Protein AF-A0A9J6E552-F1 (afdb_monomer)

Organism: Rhipicephalus microplus (NCBI:txid6941)

Radius of gyration: 34.08 Å; Cα contacts (8 Å, |Δi|>4): 124; chains: 1; bounding box: 71×92×79 Å

Foldseek 3Di:
DPFAAAQQPPGRDTPPPDPPKDKAQQDPDPVLQVLQCVQSVHRGDNGHIHIPVQWDPVQFDPPDPPDGDGDPNTHGHNPPPVDDPPPPPPDDDDDDDDDDDDDDDDDDDDDDDDDDDDDPPPVVVVVVVVVPPPPDPPPVVVVVVVCVVDPVSVVVVVVVVVVVVVVVVVVVVVVVVVVVVVVVVVVVVVVVVVVCVVDVVVVVVVVVVVVVVVVVVVVVVVVVVVVVVVVCVVCVPVVVVVVVVVVVVCVVPVVVVVVVVVVVVVVVVVVVVVVVVVVVVVVPPPPVDPPPCDPVNVVVVVVVVVVCVVVVHDPPDPVSVVVVVVVVVVPDDPVVVVVVVVVVVVVVVVVPPDD

Solvent-accessible surface area (backbone atoms only — not comparable to full-atom values): 21685 Å² total; per-residue (Å²): 129,78,93,49,47,32,65,49,92,88,47,88,55,42,70,87,78,45,100,85,54,53,73,44,68,47,57,86,53,65,71,62,32,48,51,37,21,60,47,64,72,48,87,71,59,81,87,35,28,40,46,48,87,35,41,58,81,83,33,41,45,88,87,41,94,90,51,90,41,70,38,97,82,58,56,48,52,64,79,68,61,83,74,66,86,62,72,86,73,73,91,81,79,86,81,90,84,89,85,91,80,90,83,87,89,86,92,83,89,84,84,90,82,91,79,93,83,92,78,77,78,69,66,66,54,58,56,59,59,64,75,63,70,80,81,51,70,68,57,53,49,52,50,49,51,52,50,69,65,37,66,67,52,52,52,53,50,52,52,49,50,54,52,49,55,51,50,52,52,50,51,53,52,49,52,52,52,51,49,52,52,48,51,52,51,51,53,52,51,52,54,47,50,54,52,46,68,78,30,64,65,59,44,50,52,54,49,50,54,49,52,52,50,53,48,53,55,48,50,54,50,48,53,54,51,47,54,51,49,49,52,48,68,79,37,56,64,59,56,51,50,54,50,47,52,54,48,51,55,40,67,80,31,60,64,58,50,55,52,52,52,50,53,51,50,54,50,53,49,53,50,52,50,50,54,49,49,53,56,49,60,74,63,62,65,76,82,84,57,85,81,78,69,48,76,66,53,56,52,51,53,50,51,50,52,53,50,31,64,74,70,71,54,58,101,78,47,66,66,55,60,49,50,61,48,50,53,61,63,71,75,49,62,72,75,58,59,58,54,53,55,52,54,53,53,52,59,62,60,69,68,75,78,80,129

Sequence (355 aa):
MPNCFCAIKSCRRRAWSDDCVSFHKVPVNFSRKRQWDSAVGFRLPKKSYVCSKHFLQSDYSKKTRLRHRLNTGAVPSVSLDKSDDTPKEDYGGAQEIAKERIYDNTQQSAVLAEGTWPHCKVLLIEECLRDGAFMSSSVHQKKRQRRNADPEFRAREAMWRKRKEHAERNVKKVEVNCHEGALLRVRKAVMKHRRCDMDPQLRAREADHKRQRQQNDAELRALGAEAQRRHRQDNPHTAARKAEERRQQRQENPDLRSREAEARRLWRRAEAEQTAWERLGQHVVPLSQPNTVWPEQQVCIRKNRALMNHEGLDETSTDVWCKTNIQKYEDRPDEQVALMYAEHLTSFNNGRGRA

Structure (mmCIF, N/CA/C/O backbone):
data_AF-A0A9J6E552-F1
#
_entry.id   AF-A0A9J6E552-F1
#
loop_
_atom_site.group_PDB
_atom_site.id
_atom_site.type_symbol
_atom_site.label_atom_id
_atom_site.label_alt_id
_atom_site.label_comp_id
_atom_site.label_asym_id
_atom_site.label_entity_id
_atom_site.label_seq_id
_atom_site.pdbx_PDB_ins_code
_atom_site.Cartn_x
_atom_site.Cartn_y
_atom_site.Cartn_z
_atom_site.occupancy
_atom_site.B_iso_or_equiv
_atom_site.auth_seq_id
_atom_site.auth_comp_id
_atom_site.auth_asym_id
_atom_site.auth_atom_id
_atom_site.pdbx_PDB_model_num
ATOM 1 N N . MET A 1 1 ? 10.676 10.336 -7.501 1.00 52.38 1 MET A N 1
ATOM 2 C CA . MET A 1 1 ? 9.377 9.861 -6.974 1.00 52.38 1 MET A CA 1
ATOM 3 C C . MET A 1 1 ? 8.361 9.947 -8.099 1.00 52.38 1 MET A C 1
ATOM 5 O O . MET A 1 1 ? 8.404 10.952 -8.797 1.00 52.38 1 MET A O 1
ATOM 9 N N . PRO A 1 2 ? 7.512 8.928 -8.324 1.00 62.75 2 PRO A N 1
ATOM 10 C CA . PRO A 1 2 ? 6.434 9.025 -9.310 1.00 62.75 2 PRO A CA 1
ATOM 11 C C . PRO A 1 2 ? 5.562 10.255 -9.019 1.00 62.75 2 PRO A C 1
ATOM 13 O O . PRO A 1 2 ? 5.516 10.715 -7.878 1.00 62.75 2 PRO A O 1
ATOM 16 N N . ASN A 1 3 ? 4.911 10.806 -10.044 1.00 73.69 3 ASN A N 1
ATOM 17 C CA . ASN A 1 3 ? 4.009 11.955 -9.936 1.00 73.69 3 ASN A CA 1
ATOM 18 C C . ASN A 1 3 ? 2.868 11.654 -8.948 1.00 73.69 3 ASN A C 1
ATOM 20 O O . ASN A 1 3 ? 1.827 11.122 -9.323 1.00 73.69 3 ASN A O 1
ATOM 24 N N . CYS A 1 4 ? 3.082 11.951 -7.666 1.00 84.19 4 CYS A N 1
ATOM 25 C CA . CYS A 1 4 ? 2.091 11.736 -6.623 1.00 84.19 4 CYS A CA 1
ATOM 26 C C . CYS A 1 4 ? 1.094 12.900 -6.643 1.00 84.19 4 CYS A C 1
ATOM 28 O O . CYS A 1 4 ? 1.435 14.041 -6.319 1.00 84.19 4 CYS A O 1
ATOM 30 N N . PHE A 1 5 ? -0.139 12.594 -7.034 1.00 93.25 5 PHE A N 1
ATOM 31 C CA . PHE A 1 5 ? -1.296 13.470 -6.883 1.00 93.25 5 PHE A CA 1
ATOM 32 C C . PHE A 1 5 ? -1.970 13.194 -5.542 1.00 93.25 5 PHE A C 1
ATOM 34 O O . PHE A 1 5 ? -1.913 12.065 -5.039 1.00 93.25 5 PHE A O 1
ATOM 41 N N . CYS A 1 6 ? -2.616 14.211 -4.967 1.00 95.12 6 CYS A N 1
ATOM 42 C CA . CYS A 1 6 ? -3.510 13.969 -3.843 1.00 95.12 6 CYS A CA 1
ATOM 43 C C . CYS A 1 6 ? -4.652 13.049 -4.299 1.00 95.12 6 CYS A C 1
ATOM 45 O O . CYS A 1 6 ? -5.252 13.257 -5.350 1.00 95.12 6 CYS A O 1
ATOM 47 N N . ALA A 1 7 ? -4.947 12.022 -3.509 1.00 95.62 7 ALA A N 1
ATOM 48 C CA . ALA A 1 7 ? -5.983 11.043 -3.809 1.00 95.62 7 ALA A CA 1
ATOM 49 C C . ALA A 1 7 ? -7.407 11.599 -3.659 1.00 95.62 7 ALA A C 1
ATOM 51 O O . ALA A 1 7 ? -8.358 10.951 -4.089 1.00 95.62 7 ALA A O 1
ATOM 52 N N . ILE A 1 8 ? -7.561 12.764 -3.021 1.00 94.94 8 ILE A N 1
ATOM 53 C CA . ILE A 1 8 ? -8.852 13.407 -2.781 1.00 94.94 8 ILE A CA 1
ATOM 54 C C . ILE A 1 8 ? -9.327 14.084 -4.069 1.00 94.94 8 ILE A C 1
ATOM 56 O O . ILE A 1 8 ? -8.637 14.955 -4.589 1.00 94.94 8 ILE A O 1
ATOM 60 N N . LYS A 1 9 ? -10.507 13.690 -4.578 1.00 90.94 9 LYS A N 1
ATOM 61 C CA . LYS A 1 9 ? -11.030 14.087 -5.904 1.00 90.94 9 LYS A CA 1
ATOM 62 C C . LYS A 1 9 ? -11.081 15.605 -6.129 1.00 90.94 9 LYS A C 1
ATOM 64 O O . LYS A 1 9 ? -10.861 16.060 -7.246 1.00 90.94 9 LYS A O 1
ATOM 69 N N . SER A 1 10 ? -11.349 16.386 -5.083 1.00 90.44 10 SER A N 1
ATOM 70 C CA . SER A 1 10 ? -11.396 17.855 -5.140 1.00 90.44 10 SER A CA 1
ATOM 71 C C . SER A 1 10 ? -10.017 18.523 -5.037 1.00 90.44 10 SER A C 1
ATOM 73 O O . SER A 1 10 ? -9.880 19.710 -5.327 1.00 90.44 10 SER A O 1
ATOM 75 N N . CYS A 1 11 ? -8.969 17.786 -4.663 1.00 92.56 11 CYS A N 1
ATOM 76 C CA . CYS A 1 11 ? -7.646 18.339 -4.413 1.00 92.56 11 CYS A CA 1
ATOM 77 C C . CYS A 1 11 ? -6.742 18.212 -5.643 1.00 92.56 11 CYS A C 1
ATOM 79 O O . CYS A 1 11 ? -6.251 17.138 -5.982 1.00 92.56 11 CYS A O 1
ATOM 81 N N . ARG A 1 12 ? -6.455 19.345 -6.294 1.00 91.25 12 ARG A N 1
ATOM 82 C CA . ARG A 1 12 ? -5.585 19.405 -7.486 1.00 91.25 12 ARG A CA 1
ATOM 83 C C . ARG A 1 12 ? -4.087 19.543 -7.167 1.00 91.25 12 ARG A C 1
ATOM 85 O O . ARG A 1 12 ? -3.292 19.765 -8.081 1.00 91.25 12 ARG A O 1
ATOM 92 N N . ARG A 1 13 ? -3.687 19.430 -5.893 1.00 90.50 13 ARG A N 1
ATOM 93 C CA . ARG A 1 13 ? -2.288 19.609 -5.464 1.00 90.50 13 ARG A CA 1
ATOM 94 C C . ARG A 1 13 ? -1.417 18.433 -5.892 1.00 90.50 13 ARG A C 1
ATOM 96 O O . ARG A 1 13 ? -1.818 17.269 -5.804 1.00 90.50 13 ARG A O 1
ATOM 103 N N . ARG A 1 14 ? -0.200 18.750 -6.331 1.00 90.75 14 ARG A N 1
ATOM 104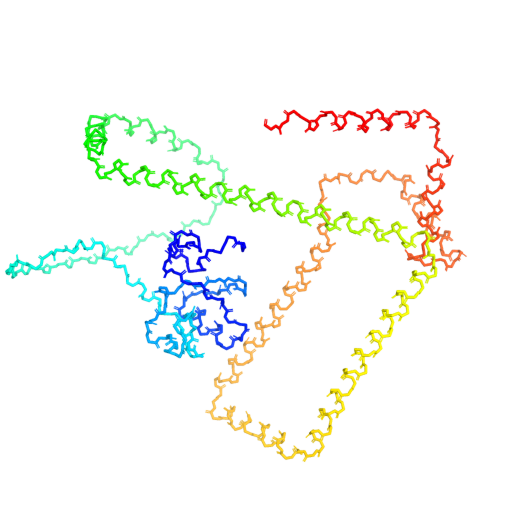 C CA . ARG A 1 14 ? 0.812 17.787 -6.778 1.00 90.75 14 ARG A CA 1
ATOM 105 C C . ARG A 1 14 ? 2.026 17.878 -5.863 1.00 90.75 14 ARG A C 1
ATOM 107 O O . ARG A 1 14 ? 2.357 18.964 -5.399 1.00 90.75 14 ARG A O 1
ATOM 114 N N . ALA A 1 15 ? 2.722 16.761 -5.660 1.00 83.62 15 ALA A N 1
ATOM 115 C CA . ALA A 1 15 ? 3.884 16.691 -4.764 1.00 83.62 15 ALA A CA 1
ATOM 116 C C . ALA A 1 15 ? 5.045 17.641 -5.094 1.00 83.62 15 ALA A C 1
ATOM 118 O O . ALA A 1 15 ? 5.893 17.866 -4.243 1.00 83.62 15 ALA A O 1
ATOM 119 N N . TRP A 1 16 ? 5.078 18.193 -6.305 1.00 77.31 16 TRP A N 1
ATOM 120 C CA . TRP A 1 16 ? 6.178 19.018 -6.805 1.00 77.31 16 TRP A CA 1
ATOM 121 C C . TRP A 1 16 ? 5.805 20.494 -6.997 1.00 77.31 16 TRP A C 1
ATOM 123 O O . TRP A 1 16 ? 6.645 21.259 -7.450 1.00 77.31 16 TRP A O 1
ATOM 133 N N . SER A 1 17 ? 4.548 20.892 -6.757 1.00 73.00 17 SER A N 1
ATOM 134 C CA . SER A 1 17 ? 4.075 22.242 -7.111 1.00 73.00 17 SER A CA 1
ATOM 135 C C . SER A 1 17 ? 3.974 23.217 -5.942 1.00 73.00 17 SER A C 1
ATOM 137 O O . SER A 1 17 ? 3.918 24.417 -6.188 1.00 73.00 17 SER A O 1
ATOM 139 N N . ASP A 1 18 ? 3.901 22.717 -4.706 1.00 72.00 18 ASP A N 1
ATOM 140 C CA . ASP A 1 18 ? 3.686 23.532 -3.511 1.00 72.00 18 ASP A CA 1
ATOM 141 C C . ASP A 1 18 ? 4.770 23.225 -2.468 1.00 72.00 18 ASP A C 1
ATOM 143 O O . ASP A 1 18 ? 4.752 22.154 -1.858 1.00 72.00 18 ASP A O 1
ATOM 147 N N . ASP A 1 19 ? 5.671 24.180 -2.228 1.00 71.81 19 ASP A N 1
ATOM 148 C CA . ASP A 1 19 ? 6.870 24.000 -1.389 1.00 71.81 19 ASP A CA 1
ATOM 149 C C . ASP A 1 19 ? 6.580 23.665 0.090 1.00 71.81 19 ASP A C 1
ATOM 151 O O . ASP A 1 19 ? 7.465 23.215 0.813 1.00 71.81 19 ASP A O 1
ATOM 155 N N . CYS A 1 20 ? 5.332 23.804 0.548 1.00 84.38 20 CYS A N 1
ATOM 156 C CA . CYS A 1 20 ? 4.953 23.607 1.954 1.00 84.38 20 CYS A CA 1
ATOM 157 C C . CYS A 1 20 ? 3.972 22.445 2.182 1.00 84.38 20 CYS A C 1
ATOM 159 O O . CYS A 1 20 ? 3.344 22.361 3.240 1.00 84.38 20 CYS A O 1
ATOM 161 N N . VAL A 1 21 ? 3.773 21.566 1.196 1.00 90.62 21 VAL A N 1
ATOM 162 C CA . VAL A 1 21 ? 2.765 20.502 1.287 1.00 90.62 21 VAL A CA 1
ATOM 163 C C . VAL A 1 21 ? 3.437 19.138 1.365 1.00 90.62 21 VAL A C 1
ATOM 165 O O . VAL A 1 21 ? 4.007 18.642 0.397 1.00 90.62 21 VAL A O 1
ATOM 168 N N . SER A 1 22 ? 3.332 18.494 2.527 1.00 92.31 22 SER A N 1
ATOM 169 C CA . SER A 1 22 ? 3.799 17.117 2.691 1.00 92.31 22 SER A CA 1
ATOM 170 C C . SER A 1 22 ? 2.728 16.124 2.233 1.00 92.31 22 SER A C 1
ATOM 172 O O . SER A 1 22 ? 1.530 16.404 2.266 1.00 92.31 22 SER A O 1
ATOM 174 N N . PHE A 1 23 ? 3.161 14.964 1.739 1.00 94.38 23 PHE A N 1
ATOM 175 C CA . PHE A 1 23 ? 2.275 13.919 1.228 1.00 94.38 23 PHE A CA 1
ATOM 176 C C . PHE A 1 23 ? 2.367 12.685 2.116 1.00 94.38 23 PHE A C 1
ATOM 178 O O . PHE A 1 23 ? 3.440 12.110 2.308 1.00 94.38 23 PHE A O 1
ATOM 185 N N . HIS A 1 24 ? 1.222 12.253 2.631 1.00 95.50 24 HIS A N 1
ATOM 186 C CA . HIS A 1 24 ? 1.107 11.111 3.525 1.00 95.50 24 HIS A CA 1
ATOM 187 C C . HIS A 1 24 ? 0.527 9.925 2.773 1.00 95.50 24 HIS A C 1
ATOM 189 O O . HIS A 1 24 ? -0.509 10.022 2.118 1.00 95.50 24 HIS A O 1
ATOM 195 N N . LYS A 1 25 ? 1.212 8.787 2.851 1.00 96.69 25 LYS A N 1
ATOM 196 C CA . LYS A 1 25 ? 0.750 7.549 2.227 1.00 96.69 25 LYS A CA 1
ATOM 197 C C . LYS A 1 25 ? -0.490 7.033 2.955 1.00 96.69 25 LYS A C 1
ATOM 199 O O . LYS A 1 25 ? -0.520 7.046 4.186 1.00 96.69 25 LYS A O 1
ATOM 204 N N . VAL A 1 26 ? -1.465 6.527 2.201 1.00 97.00 26 VAL A N 1
ATOM 205 C CA . VAL A 1 26 ? -2.638 5.862 2.785 1.00 97.00 26 VAL A CA 1
ATOM 206 C C .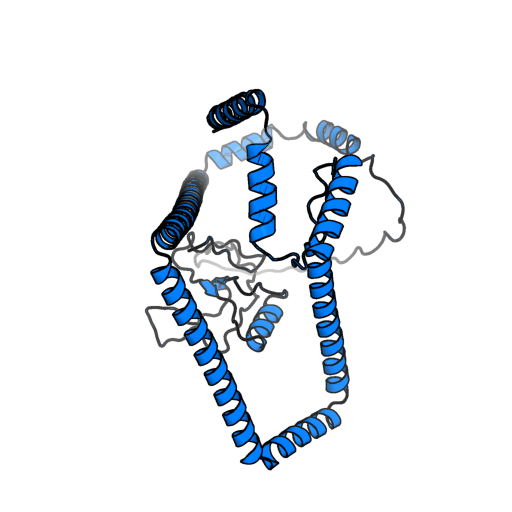 VAL A 1 26 ? -2.187 4.698 3.685 1.00 97.00 26 VAL A C 1
ATOM 208 O O . VAL A 1 26 ? -1.327 3.909 3.270 1.00 97.00 26 VAL A O 1
ATOM 211 N N . PRO A 1 27 ? -2.729 4.573 4.914 1.00 97.19 27 PRO A N 1
ATOM 212 C CA . PRO A 1 27 ? -2.356 3.510 5.837 1.00 97.19 27 PRO A CA 1
ATOM 213 C C . PRO A 1 27 ? -2.522 2.113 5.231 1.00 97.19 27 PRO A C 1
ATOM 215 O O . PRO A 1 27 ? -3.512 1.813 4.564 1.00 97.19 27 PRO A O 1
ATOM 218 N N . VAL A 1 28 ? -1.561 1.229 5.509 1.00 96.25 28 VAL A N 1
ATOM 219 C CA . VAL A 1 28 ? -1.645 -0.193 5.124 1.00 96.25 28 VAL A CA 1
ATOM 220 C C . VAL A 1 28 ? -2.616 -0.948 6.039 1.00 96.25 28 VAL A C 1
ATOM 222 O O . VAL A 1 28 ? -3.274 -1.888 5.599 1.00 96.25 28 VAL A O 1
ATOM 225 N N . ASN A 1 29 ? -2.734 -0.517 7.300 1.00 96.44 29 ASN A N 1
ATOM 226 C CA . ASN A 1 29 ? -3.670 -1.086 8.264 1.00 96.44 29 ASN A CA 1
ATOM 227 C C . ASN A 1 29 ? -5.118 -0.883 7.787 1.00 96.44 29 ASN A C 1
ATOM 229 O O . ASN A 1 29 ? -5.545 0.248 7.554 1.00 96.44 29 ASN A O 1
ATOM 233 N N . PHE A 1 30 ? -5.867 -1.982 7.674 1.00 96.81 30 PHE A N 1
ATOM 234 C CA . PHE A 1 30 ? -7.219 -1.985 7.120 1.00 96.81 30 PHE A CA 1
ATOM 235 C C . PHE A 1 30 ? -8.207 -1.139 7.934 1.00 96.81 30 PHE A C 1
ATOM 237 O O . PHE A 1 30 ? -8.967 -0.375 7.347 1.00 96.81 30 PHE A O 1
ATOM 244 N N . SER A 1 31 ? -8.167 -1.217 9.268 1.00 97.19 31 SER A N 1
ATOM 245 C CA . SER A 1 31 ? -9.068 -0.462 10.147 1.00 97.19 31 SER A CA 1
ATOM 246 C C . SER A 1 31 ? -8.849 1.043 10.011 1.00 97.19 31 SER A C 1
ATOM 248 O O . SER A 1 31 ? -9.801 1.799 9.832 1.00 97.19 31 SER A O 1
ATOM 250 N N . ARG A 1 32 ? -7.584 1.479 10.002 1.00 97.00 32 ARG A N 1
ATOM 251 C CA . ARG A 1 32 ? -7.238 2.897 9.831 1.00 97.00 32 ARG A CA 1
ATOM 252 C C . ARG A 1 32 ? -7.520 3.393 8.415 1.00 97.00 32 ARG A C 1
ATOM 254 O O . ARG A 1 32 ? -8.004 4.504 8.228 1.00 97.00 32 ARG A O 1
ATOM 261 N N . LYS A 1 33 ? -7.262 2.558 7.407 1.00 97.56 33 LYS A N 1
ATOM 262 C CA . LYS A 1 33 ? -7.640 2.860 6.027 1.00 97.56 33 LYS A CA 1
ATOM 263 C C . LYS A 1 33 ? -9.153 3.050 5.903 1.00 97.56 33 LYS A C 1
ATOM 265 O O . LYS A 1 33 ? -9.579 3.993 5.255 1.00 97.56 33 LYS A O 1
ATOM 270 N N . ARG A 1 34 ? -9.958 2.201 6.548 1.00 97.62 34 ARG A N 1
ATOM 271 C CA . ARG A 1 34 ? -11.421 2.326 6.547 1.00 97.62 34 ARG A CA 1
ATOM 272 C C . ARG A 1 34 ? -11.877 3.655 7.150 1.00 97.62 34 ARG A C 1
ATOM 274 O O . ARG A 1 34 ? -12.780 4.263 6.599 1.00 97.62 34 ARG A O 1
ATOM 281 N N . GLN A 1 35 ? -11.226 4.133 8.214 1.00 97.50 35 GLN A N 1
ATOM 282 C CA . GLN A 1 35 ? -11.496 5.468 8.768 1.00 97.50 35 GLN A CA 1
ATOM 283 C C . GLN A 1 35 ? -11.203 6.578 7.750 1.00 97.50 35 GLN A C 1
ATOM 285 O O . GLN A 1 35 ? -12.006 7.492 7.602 1.00 97.50 35 GLN A O 1
ATOM 290 N N . TRP A 1 36 ? -10.091 6.478 7.011 1.00 97.56 36 TRP A N 1
ATOM 291 C CA . TRP A 1 36 ? -9.770 7.428 5.941 1.00 97.56 36 TRP A CA 1
ATOM 292 C C . TRP A 1 36 ? -10.781 7.362 4.790 1.00 97.56 36 TRP A C 1
ATOM 294 O O . TRP A 1 36 ? -11.240 8.404 4.336 1.00 97.56 36 TRP A O 1
ATOM 304 N N . ASP A 1 37 ? -11.151 6.158 4.346 1.00 97.19 37 ASP A N 1
ATOM 305 C CA . ASP A 1 37 ? -12.147 5.949 3.288 1.00 97.19 37 ASP A CA 1
ATOM 306 C C . ASP A 1 37 ? -13.517 6.530 3.698 1.00 97.19 37 ASP A C 1
ATOM 308 O O . ASP A 1 37 ? -14.170 7.195 2.896 1.00 97.19 37 ASP A O 1
ATOM 312 N N . SER A 1 38 ? -13.933 6.323 4.956 1.00 96.50 38 SER A N 1
ATOM 313 C CA . SER A 1 38 ? -15.180 6.866 5.509 1.00 96.50 38 SER A CA 1
ATOM 314 C C . SER A 1 38 ? -15.161 8.386 5.618 1.00 96.50 38 SER A C 1
ATOM 316 O O . SER A 1 38 ? -16.139 9.016 5.235 1.00 96.50 38 SER A O 1
ATOM 318 N N . ALA A 1 39 ? -14.064 8.979 6.093 1.00 95.88 39 ALA A N 1
ATOM 319 C CA . ALA A 1 39 ? -13.969 10.430 6.200 1.00 95.88 39 ALA A CA 1
ATOM 320 C C . ALA A 1 39 ? -13.994 11.097 4.819 1.00 95.88 39 ALA A C 1
ATOM 322 O O . ALA A 1 39 ? -14.666 12.103 4.627 1.00 95.88 39 ALA A O 1
ATOM 323 N N . VAL A 1 40 ? -13.300 10.503 3.843 1.00 95.06 40 VAL A N 1
ATOM 324 C CA . VAL A 1 40 ? -13.207 11.014 2.467 1.00 95.06 40 VAL A CA 1
ATOM 325 C C . VAL A 1 40 ? -14.462 10.741 1.630 1.00 95.06 40 VAL A C 1
ATOM 327 O O . VAL A 1 40 ? -14.666 11.380 0.598 1.00 95.06 40 VAL A O 1
ATOM 330 N N . GLY A 1 41 ? -15.321 9.818 2.065 1.00 95.62 41 GLY A N 1
ATOM 331 C CA . GLY A 1 41 ? -16.550 9.451 1.362 1.00 95.62 41 GLY A CA 1
ATOM 332 C C . GLY A 1 41 ? -16.324 8.561 0.134 1.00 95.62 41 GLY A C 1
ATOM 333 O O . GLY A 1 41 ? -17.241 8.358 -0.658 1.00 95.62 41 GLY A O 1
ATOM 334 N N . PHE A 1 42 ? -15.114 8.023 -0.062 1.00 95.69 42 PHE A N 1
ATOM 335 C CA . PHE A 1 42 ? -14.830 7.033 -1.102 1.00 95.69 42 PHE A CA 1
ATOM 336 C C . PHE A 1 42 ? -13.581 6.202 -0.791 1.00 95.69 42 PHE A C 1
ATOM 338 O O . PHE A 1 42 ? -12.734 6.564 0.021 1.00 95.69 42 PHE A O 1
ATOM 345 N N . ARG A 1 43 ? -13.446 5.066 -1.484 1.00 97.44 43 ARG A N 1
ATOM 346 C CA . ARG A 1 43 ? -12.367 4.099 -1.256 1.00 97.44 43 ARG A CA 1
ATOM 347 C C . ARG A 1 43 ? -11.039 4.568 -1.858 1.00 97.44 43 ARG A C 1
ATOM 349 O O . ARG A 1 43 ? -10.917 4.698 -3.076 1.00 97.44 43 ARG A O 1
ATOM 356 N N . LEU A 1 44 ? -10.015 4.748 -1.028 1.00 96.81 44 LEU A N 1
ATOM 357 C CA . LEU A 1 44 ? -8.688 5.188 -1.456 1.00 96.81 44 LEU A CA 1
ATOM 358 C C . LEU A 1 44 ? -7.825 4.011 -1.966 1.00 96.81 44 LEU A C 1
ATOM 360 O O . LEU A 1 44 ? -7.803 2.928 -1.358 1.00 96.81 44 LEU A O 1
ATOM 364 N N . PRO A 1 45 ? -7.051 4.176 -3.056 1.00 96.31 45 PRO A N 1
ATOM 365 C CA . PRO A 1 45 ? -6.091 3.163 -3.499 1.00 96.31 45 PRO A CA 1
ATOM 366 C C . PRO A 1 45 ? -4.962 2.926 -2.478 1.00 96.31 45 PRO A C 1
ATOM 368 O O . PRO A 1 45 ? -4.476 3.849 -1.838 1.00 96.31 45 PRO A O 1
ATOM 371 N N . LYS A 1 46 ? -4.458 1.687 -2.356 1.00 95.62 46 LYS A N 1
ATOM 372 C CA . LYS A 1 46 ? -3.394 1.340 -1.375 1.00 95.62 46 LYS A CA 1
ATOM 373 C C . LYS A 1 46 ? -2.069 2.095 -1.587 1.00 95.62 46 LYS A C 1
ATOM 375 O O . LYS A 1 46 ? -1.265 2.206 -0.666 1.00 95.62 46 LYS A O 1
ATOM 380 N N . LYS A 1 47 ? -1.803 2.542 -2.816 1.00 94.56 47 LYS A N 1
ATOM 381 C CA . LYS A 1 47 ? -0.565 3.237 -3.207 1.00 94.56 47 LYS A CA 1
ATOM 382 C C . LYS A 1 47 ? -0.767 4.746 -3.392 1.00 94.56 47 LYS A C 1
ATOM 384 O O . LYS A 1 47 ? 0.126 5.397 -3.924 1.00 94.56 47 LYS A O 1
ATOM 389 N N . SER A 1 48 ? -1.920 5.290 -3.001 1.00 95.56 48 SER A N 1
ATOM 390 C CA . SER A 1 48 ? -2.183 6.720 -3.131 1.00 95.56 48 SER A CA 1
ATOM 391 C C . SER A 1 48 ? -1.665 7.511 -1.924 1.00 95.56 48 SER A C 1
ATOM 393 O O . SER A 1 48 ? -1.263 6.949 -0.896 1.00 95.56 48 SER A O 1
ATOM 395 N N . TYR A 1 49 ? -1.635 8.832 -2.084 1.00 96.38 49 TYR A N 1
ATOM 396 C CA . TYR A 1 49 ? -1.136 9.780 -1.095 1.00 96.38 49 TYR A CA 1
ATOM 397 C C . TYR A 1 49 ? -2.173 10.876 -0.862 1.00 96.38 49 TYR A C 1
ATOM 399 O O . TYR A 1 49 ? -2.873 11.274 -1.788 1.00 96.38 49 TYR A O 1
ATOM 407 N N . VAL A 1 50 ? -2.255 11.381 0.363 1.00 96.06 50 VAL A N 1
ATOM 408 C CA . VAL A 1 50 ? -3.115 12.503 0.752 1.00 96.06 50 VAL A CA 1
ATOM 409 C C . VAL A 1 50 ? -2.221 13.644 1.222 1.00 96.06 50 VAL A C 1
ATOM 411 O O . VAL A 1 50 ? -1.272 13.418 1.974 1.00 96.06 50 VAL A O 1
ATOM 414 N N . CYS A 1 51 ? -2.474 14.860 0.745 1.00 95.44 51 CYS A N 1
ATOM 415 C CA . CYS A 1 51 ? -1.656 16.011 1.106 1.00 95.44 51 CYS A CA 1
ATOM 416 C C . CYS A 1 51 ? -1.969 16.535 2.517 1.00 95.44 51 CYS A C 1
ATOM 418 O O . CYS A 1 51 ? -3.089 16.389 3.005 1.00 95.44 51 CYS A O 1
ATOM 420 N N . SER A 1 52 ? -0.999 17.203 3.140 1.00 94.62 52 SER A N 1
ATOM 421 C CA . SER A 1 52 ? -1.054 17.661 4.533 1.00 94.62 52 SER A CA 1
ATOM 422 C C . SER A 1 52 ? -2.222 18.592 4.870 1.00 94.62 52 SER A C 1
ATOM 424 O O . SER A 1 52 ? -2.661 18.622 6.014 1.00 94.62 52 SER A O 1
ATOM 426 N N . LYS A 1 53 ? -2.772 19.305 3.880 1.00 93.38 53 LYS A N 1
ATOM 427 C CA . LYS A 1 53 ? -3.914 20.223 4.052 1.00 93.38 53 LYS A CA 1
ATOM 428 C C . LYS A 1 53 ? -5.230 19.556 4.446 1.00 93.38 53 LYS A C 1
ATOM 430 O O . LYS A 1 53 ? -6.153 20.249 4.843 1.00 93.38 53 LYS A O 1
ATOM 435 N N . HIS A 1 54 ? -5.331 18.241 4.288 1.00 95.88 54 HIS A N 1
ATOM 436 C CA . HIS A 1 54 ? -6.523 17.496 4.684 1.00 95.88 54 HIS A CA 1
ATOM 437 C C . HIS A 1 54 ? -6.478 17.036 6.141 1.00 95.88 54 HIS A C 1
ATOM 439 O O . HIS A 1 54 ? -7.368 16.312 6.562 1.00 95.88 54 HIS A O 1
ATOM 445 N N . PHE A 1 55 ? -5.439 17.402 6.887 1.00 95.62 55 PHE A N 1
ATOM 446 C CA . PHE A 1 55 ? -5.281 17.072 8.297 1.00 95.62 55 PHE A CA 1
ATOM 447 C C . PHE A 1 55 ? -5.194 18.361 9.101 1.00 95.62 55 PHE A C 1
ATOM 449 O O . PHE A 1 55 ? -4.667 19.367 8.615 1.00 95.62 55 PHE A O 1
ATOM 456 N N . LEU A 1 56 ? -5.669 18.319 10.339 1.00 94.56 56 LEU A N 1
ATOM 457 C CA . LEU A 1 56 ? -5.566 19.448 11.250 1.00 94.56 56 LEU A CA 1
ATOM 458 C C . LEU A 1 56 ? -4.121 19.599 11.728 1.00 94.56 56 LEU A C 1
ATOM 460 O O . LEU A 1 56 ? -3.363 18.633 11.807 1.00 94.56 56 LEU A O 1
ATOM 464 N N . GLN A 1 57 ? -3.718 20.807 12.119 1.00 93.19 57 GLN A N 1
ATOM 465 C CA . GLN A 1 57 ? -2.370 21.021 12.657 1.00 93.19 57 GLN A CA 1
ATOM 466 C C . GLN A 1 57 ? -2.123 20.201 13.943 1.00 93.19 57 GLN A C 1
ATOM 468 O O . GLN A 1 57 ? -0.994 19.790 14.217 1.00 93.19 57 GLN A O 1
ATOM 473 N N . SER A 1 58 ? -3.183 19.917 14.705 1.00 95.00 58 SER A N 1
ATOM 474 C CA . SER A 1 58 ? -3.174 19.055 15.894 1.00 95.00 58 SER A CA 1
ATOM 475 C C . SER A 1 58 ? -2.926 17.574 15.584 1.00 95.00 58 SER A C 1
ATOM 477 O O . SER A 1 58 ? -2.459 16.839 16.456 1.00 95.00 58 SER A O 1
ATOM 479 N N . ASP A 1 59 ? -3.167 17.132 14.346 1.00 96.06 59 ASP A N 1
ATOM 480 C CA . ASP A 1 59 ? -2.936 15.750 13.918 1.00 96.06 59 ASP A CA 1
ATOM 481 C C . ASP A 1 59 ? -1.452 15.420 13.743 1.00 96.06 59 ASP A C 1
ATOM 483 O O . ASP A 1 59 ? -1.091 14.252 13.583 1.00 96.06 59 ASP A O 1
ATOM 487 N N . TYR A 1 60 ? -0.574 16.421 13.777 1.00 95.19 60 TYR A N 1
ATOM 488 C CA . TYR A 1 60 ? 0.860 16.235 13.621 1.00 95.19 60 TYR A CA 1
ATOM 489 C C . TYR A 1 60 ? 1.563 16.073 14.967 1.00 95.19 60 TYR A C 1
ATOM 491 O O . TYR A 1 60 ? 1.295 16.772 15.946 1.00 95.19 60 TYR A O 1
ATOM 499 N N . SER A 1 61 ? 2.532 15.161 15.009 1.00 94.69 61 SER A N 1
ATOM 500 C CA . SER A 1 61 ? 3.369 14.976 16.187 1.00 94.69 61 SER A CA 1
ATOM 501 C C . SER A 1 61 ? 4.333 16.152 16.353 1.00 94.69 61 SER A C 1
ATOM 503 O O . SER A 1 61 ? 5.158 16.416 15.478 1.00 94.69 61 SER A O 1
ATOM 505 N N . LYS A 1 62 ? 4.299 16.809 17.519 1.00 90.50 62 LYS A N 1
ATOM 506 C CA . LYS A 1 62 ? 5.221 17.906 17.880 1.00 90.50 62 LYS A CA 1
ATOM 507 C C . LYS A 1 62 ? 6.680 17.450 18.070 1.00 90.50 62 LYS A C 1
ATOM 509 O O . LYS A 1 62 ? 7.566 18.286 18.208 1.00 90.50 62 LYS A O 1
ATOM 514 N N . LYS A 1 63 ? 6.945 16.135 18.086 1.00 85.44 63 LYS A N 1
ATOM 515 C CA . LYS A 1 63 ? 8.248 15.556 18.467 1.00 85.44 63 LYS A CA 1
ATOM 516 C C . LYS A 1 63 ? 9.357 15.748 17.428 1.00 85.44 63 LYS A C 1
ATOM 518 O O . LYS A 1 63 ? 10.525 15.656 17.784 1.00 85.44 63 LYS A O 1
ATOM 523 N N . THR A 1 64 ? 9.035 15.994 16.157 1.00 75.25 64 THR A N 1
ATOM 524 C CA . THR A 1 64 ? 10.047 16.067 15.089 1.00 75.25 64 THR A CA 1
ATOM 525 C C . THR A 1 64 ? 9.860 17.292 14.206 1.00 75.25 64 THR A C 1
ATOM 527 O O . THR A 1 64 ? 8.978 17.304 13.352 1.00 75.25 64 THR A O 1
ATOM 530 N N . ARG A 1 65 ? 10.750 18.288 14.344 1.00 75.62 65 ARG A N 1
ATOM 531 C CA . ARG A 1 65 ? 10.778 19.485 13.479 1.00 75.62 65 ARG A CA 1
ATOM 532 C C . ARG A 1 65 ? 11.113 19.170 12.014 1.00 75.62 65 ARG A C 1
ATOM 534 O O . ARG A 1 65 ? 10.703 19.901 11.128 1.00 75.62 65 ARG A O 1
ATOM 541 N N . LEU A 1 66 ? 11.828 18.071 11.752 1.00 76.12 66 LEU A N 1
ATOM 542 C CA . LEU A 1 66 ? 12.344 17.741 10.414 1.00 76.12 66 LEU A CA 1
ATOM 543 C C . LEU A 1 66 ? 11.346 17.009 9.507 1.00 76.12 66 LEU A C 1
ATOM 545 O O . LEU A 1 66 ? 11.524 16.985 8.292 1.00 76.12 66 LEU A O 1
ATOM 549 N N . ARG A 1 67 ? 10.330 16.345 10.070 1.00 81.75 67 ARG A N 1
ATOM 550 C CA . ARG A 1 67 ? 9.326 15.603 9.294 1.00 81.75 67 ARG A CA 1
ATOM 551 C C . ARG A 1 67 ? 7.981 15.689 9.994 1.00 81.75 67 ARG A C 1
ATOM 553 O O . ARG A 1 67 ? 7.828 15.149 11.089 1.00 81.75 67 ARG A O 1
ATOM 560 N N . HIS A 1 68 ? 7.005 16.296 9.328 1.00 88.31 68 HIS A N 1
ATOM 561 C CA . HIS A 1 68 ? 5.610 16.286 9.757 1.00 88.31 68 HIS A CA 1
ATOM 562 C C . HIS A 1 68 ? 5.086 14.843 9.721 1.00 88.31 68 HIS A C 1
ATOM 564 O O . HIS A 1 68 ? 4.726 14.314 8.670 1.00 88.31 68 HIS A O 1
ATOM 570 N N . ARG A 1 69 ? 5.120 14.155 10.866 1.00 94.44 69 ARG A N 1
ATOM 571 C CA . ARG A 1 69 ? 4.541 12.816 11.025 1.00 94.44 69 ARG A CA 1
ATOM 572 C C . ARG A 1 69 ? 3.137 12.954 11.596 1.00 94.44 69 ARG A C 1
ATOM 574 O O . ARG A 1 69 ? 2.960 13.606 12.620 1.00 94.44 69 ARG A O 1
ATOM 581 N N . LEU A 1 70 ? 2.169 12.315 10.947 1.00 96.00 70 LEU A N 1
ATOM 582 C CA . LEU A 1 70 ? 0.805 12.212 11.458 1.00 96.00 70 LEU A CA 1
ATOM 583 C C . LEU A 1 70 ? 0.766 11.315 12.702 1.00 96.00 70 LEU A C 1
ATOM 585 O O . LEU A 1 70 ? 1.410 10.261 12.737 1.00 96.00 70 LEU A O 1
ATOM 589 N N . ASN A 1 71 ? -0.031 11.706 13.690 1.00 96.19 71 ASN A N 1
ATOM 590 C CA . ASN A 1 71 ? -0.353 10.909 14.867 1.00 96.19 71 ASN A CA 1
ATOM 591 C C . ASN A 1 71 ? -1.063 9.607 14.456 1.00 96.19 71 ASN A C 1
ATOM 593 O O . ASN A 1 71 ? -1.657 9.507 13.379 1.00 96.19 71 ASN A O 1
ATOM 597 N N . THR A 1 72 ? -1.015 8.576 15.303 1.00 95.06 72 THR A N 1
ATOM 598 C CA . THR A 1 72 ? -1.545 7.236 14.977 1.00 95.06 72 THR A CA 1
ATOM 599 C C . THR A 1 72 ? -3.058 7.225 14.723 1.00 95.06 72 THR A C 1
ATOM 601 O O . THR A 1 72 ? -3.531 6.398 13.948 1.00 95.06 72 THR A O 1
ATOM 604 N N . GLY A 1 73 ? -3.796 8.169 15.311 1.00 95.69 73 GLY A N 1
ATOM 605 C CA . GLY A 1 73 ? -5.242 8.334 15.139 1.00 95.69 73 GLY A CA 1
ATOM 606 C C . GLY A 1 73 ? -5.660 9.399 14.126 1.00 95.69 73 GLY A C 1
ATOM 607 O O . GLY A 1 73 ? -6.850 9.610 13.961 1.00 95.69 73 GLY A O 1
ATOM 608 N N . ALA A 1 74 ? -4.720 10.065 13.448 1.00 97.25 74 ALA A N 1
ATOM 609 C CA . ALA A 1 74 ? -5.060 11.125 12.502 1.00 97.25 74 ALA A CA 1
ATOM 610 C C . ALA A 1 74 ? -5.855 10.574 11.307 1.00 97.25 74 ALA A C 1
ATOM 612 O O . ALA A 1 74 ? -5.418 9.610 10.644 1.00 97.25 74 ALA A O 1
ATOM 613 N N . VAL A 1 75 ? -6.987 11.219 11.030 1.00 97.69 75 VAL A N 1
ATOM 614 C CA . VAL A 1 75 ? -7.916 10.938 9.930 1.00 97.69 75 VAL A CA 1
ATOM 615 C C . VAL A 1 75 ? -8.114 12.240 9.152 1.00 97.69 75 VAL A C 1
ATOM 617 O O . VAL A 1 75 ? -8.214 13.289 9.781 1.00 97.69 75 VAL A O 1
ATOM 620 N N . PRO A 1 76 ? -8.136 12.214 7.810 1.00 96.88 76 PRO A N 1
ATOM 621 C CA . PRO A 1 76 ? -8.338 13.431 7.044 1.00 96.88 76 PRO A CA 1
ATOM 622 C C . PRO A 1 76 ? -9.727 14.023 7.312 1.00 96.88 76 PRO A C 1
ATOM 624 O O . PRO A 1 76 ? -10.734 13.343 7.132 1.00 96.88 76 PRO A O 1
ATOM 627 N N . SER A 1 77 ? -9.787 15.288 7.709 1.00 91.69 77 SER A N 1
ATOM 628 C CA . SER A 1 77 ? -11.024 16.053 7.836 1.00 91.69 77 SER A CA 1
ATOM 629 C C . SER A 1 77 ? -11.425 16.564 6.450 1.00 91.69 77 SER A C 1
ATOM 631 O O . SER A 1 77 ? -10.709 17.357 5.838 1.00 91.69 77 SER A O 1
ATOM 633 N N . VAL A 1 78 ? -12.545 16.075 5.916 1.00 70.19 78 VAL A N 1
ATOM 634 C CA . VAL A 1 78 ? -13.000 16.385 4.542 1.00 70.19 78 VAL A CA 1
ATOM 635 C C . VAL A 1 78 ? -13.759 17.695 4.420 1.00 70.19 78 VAL A C 1
ATOM 637 O O . VAL A 1 78 ? -14.049 18.134 3.309 1.00 70.19 78 VAL A O 1
ATOM 640 N N . SER A 1 79 ? -13.888 18.415 5.528 1.00 60.28 79 SER A N 1
ATOM 641 C CA . SER A 1 79 ? -14.146 19.850 5.545 1.00 60.28 79 SER A CA 1
ATOM 642 C C . SER A 1 79 ? -12.911 20.617 5.054 1.00 60.28 79 SER A C 1
ATOM 644 O O . SER A 1 79 ? -12.320 21.423 5.762 1.00 60.28 79 SER A O 1
ATOM 646 N N . LEU A 1 80 ? -12.507 20.389 3.800 1.00 59.00 80 LEU A N 1
ATOM 647 C CA . LEU A 1 80 ? -12.140 21.539 2.994 1.00 59.00 80 LEU A CA 1
ATOM 648 C C . LEU A 1 80 ? -13.464 22.228 2.715 1.00 59.00 80 LEU A C 1
ATOM 650 O O . LEU A 1 80 ? -14.065 22.043 1.652 1.00 59.00 80 LEU A O 1
ATOM 654 N N . ASP A 1 81 ? -13.916 22.995 3.706 1.00 51.03 81 ASP A N 1
ATOM 655 C CA . ASP A 1 81 ? -14.751 24.134 3.410 1.00 51.03 81 ASP A CA 1
ATOM 656 C C . ASP A 1 81 ? -14.116 24.804 2.206 1.00 51.03 81 ASP A C 1
ATOM 658 O O . ASP A 1 81 ? -12.885 24.886 2.074 1.00 51.03 81 ASP A O 1
ATOM 662 N N . LYS A 1 82 ? -14.983 25.138 1.260 1.00 51.16 82 LYS A N 1
ATOM 663 C CA . LYS A 1 82 ? -14.668 26.018 0.156 1.00 51.16 82 LYS A CA 1
ATOM 664 C C . LYS A 1 82 ? -14.106 27.266 0.822 1.00 51.16 82 LYS A C 1
ATOM 666 O O . LYS A 1 82 ? -14.874 28.144 1.174 1.00 51.16 82 LYS A O 1
ATOM 671 N N . SER A 1 83 ? -12.808 27.306 1.095 1.00 48.19 83 SER A N 1
ATOM 672 C CA . SER A 1 83 ? -12.168 28.510 1.566 1.00 48.19 83 SER A CA 1
ATOM 673 C C . SER A 1 83 ? -12.274 29.433 0.370 1.00 48.19 83 SER A C 1
ATOM 675 O O . SER A 1 83 ? -11.516 29.286 -0.591 1.00 48.19 83 SER A O 1
ATOM 677 N N . ASP A 1 84 ? -13.337 30.230 0.358 1.00 49.56 84 ASP A N 1
ATOM 678 C CA . ASP A 1 84 ? -13.150 31.626 0.675 1.00 49.56 84 ASP A CA 1
ATOM 679 C C . ASP A 1 84 ? -11.881 32.138 0.002 1.00 49.56 84 ASP A C 1
ATOM 681 O O . ASP A 1 84 ? -10.858 32.399 0.628 1.00 49.56 84 ASP A O 1
ATOM 685 N N . ASP A 1 85 ? -11.992 32.305 -1.313 1.00 48.38 85 ASP A N 1
ATOM 686 C CA . ASP A 1 85 ? -11.405 33.460 -1.977 1.00 48.38 85 ASP A CA 1
ATOM 687 C C . ASP A 1 85 ? -12.150 34.733 -1.504 1.00 48.38 85 ASP A C 1
ATOM 689 O O . ASP A 1 85 ? -12.512 35.578 -2.320 1.00 48.38 85 ASP A O 1
ATOM 693 N N . THR A 1 86 ? -12.432 34.889 -0.201 1.00 47.81 86 THR A N 1
ATOM 694 C CA . THR A 1 86 ? -12.590 36.228 0.345 1.00 47.81 86 THR A CA 1
ATOM 695 C C . THR A 1 86 ? -11.181 36.805 0.347 1.00 47.81 86 THR A C 1
ATOM 697 O O . THR A 1 86 ? -10.264 36.230 0.951 1.00 47.81 86 THR A O 1
ATOM 700 N N . PRO A 1 87 ? -10.948 37.897 -0.399 1.00 45.06 87 PRO A N 1
ATOM 701 C CA . PRO A 1 87 ? -9.739 38.674 -0.224 1.00 45.06 87 PRO A CA 1
ATOM 702 C C . PRO A 1 87 ? -9.589 38.920 1.272 1.00 45.06 87 PRO A C 1
ATOM 704 O O . PRO A 1 87 ? -10.578 39.158 1.964 1.00 45.06 87 PRO A O 1
ATOM 707 N N . LYS A 1 88 ? -8.362 38.840 1.780 1.00 43.91 88 LYS A N 1
ATOM 708 C CA . LYS A 1 88 ? -8.054 39.461 3.061 1.00 43.91 88 LYS A CA 1
ATOM 709 C C . LYS A 1 88 ? -8.354 40.948 2.891 1.00 43.91 88 LYS A C 1
ATOM 711 O O . LYS A 1 88 ? -7.505 41.682 2.400 1.00 43.91 88 LYS A O 1
ATOM 716 N N . GLU A 1 89 ? -9.585 41.345 3.189 1.00 47.19 89 GLU A N 1
ATOM 717 C CA . GLU A 1 89 ? -9.909 42.723 3.485 1.00 47.19 89 GLU A CA 1
ATOM 718 C C . GLU A 1 89 ? -9.172 43.030 4.775 1.00 47.19 89 GLU A C 1
ATOM 720 O O . GLU A 1 89 ? -9.382 42.409 5.823 1.00 47.19 89 GLU A O 1
ATOM 725 N N . ASP A 1 90 ? -8.206 43.927 4.630 1.00 50.56 90 ASP A N 1
ATOM 726 C CA . ASP A 1 90 ? -7.618 44.627 5.743 1.00 50.56 90 ASP A CA 1
ATOM 727 C C . ASP A 1 90 ? -8.735 45.185 6.626 1.00 50.56 90 ASP A C 1
ATOM 729 O O . ASP A 1 90 ? -9.744 45.719 6.168 1.00 50.56 90 ASP A O 1
ATOM 733 N N . TYR A 1 91 ? -8.521 45.025 7.922 1.00 45.62 91 TYR A N 1
ATOM 734 C CA . TYR A 1 91 ? -9.281 45.640 8.992 1.00 45.62 91 TYR A CA 1
ATOM 735 C C . TYR A 1 91 ? -9.610 47.109 8.669 1.00 45.62 91 TYR A C 1
ATOM 737 O O . TYR A 1 91 ? -8.705 47.940 8.586 1.00 45.62 91 TYR A O 1
ATOM 745 N N . GLY A 1 92 ? -10.899 47.442 8.559 1.00 41.06 92 GLY A N 1
ATOM 746 C CA . GLY A 1 92 ? -11.326 48.836 8.482 1.00 41.06 92 GLY A CA 1
ATOM 747 C C . GLY A 1 92 ? -12.783 49.073 8.093 1.00 41.06 92 GLY A C 1
ATOM 748 O O . GLY A 1 92 ? -13.032 49.583 7.010 1.00 41.06 92 GLY A O 1
ATOM 749 N N . GLY A 1 93 ? -13.726 48.830 9.011 1.00 37.69 93 GLY A N 1
ATOM 750 C CA . GLY A 1 93 ? -14.946 49.650 9.075 1.00 37.69 93 GLY A CA 1
ATOM 751 C C . GLY A 1 93 ? -16.298 48.956 8.870 1.00 37.69 93 GLY A C 1
ATOM 752 O O . GLY A 1 93 ? -16.644 48.556 7.772 1.00 37.69 93 GLY A O 1
ATOM 753 N N . ALA A 1 94 ? -17.066 48.940 9.964 1.00 42.09 94 ALA A N 1
ATOM 754 C CA . ALA A 1 94 ? -18.480 49.320 10.079 1.00 42.09 94 ALA A CA 1
ATOM 755 C C . ALA A 1 94 ? -19.594 48.656 9.223 1.00 42.09 94 ALA A C 1
ATOM 757 O O . ALA A 1 94 ? -19.631 48.742 8.005 1.00 42.09 94 ALA A O 1
ATOM 758 N N . GLN A 1 95 ? -20.614 48.222 9.982 1.00 38.94 95 GLN A N 1
ATOM 759 C CA . GLN A 1 95 ? -22.064 48.274 9.719 1.00 38.94 95 GLN A CA 1
ATOM 760 C C . GLN A 1 95 ? -22.741 47.225 8.810 1.00 38.94 95 GLN A C 1
ATOM 762 O O . GLN A 1 95 ? -22.693 47.268 7.592 1.00 38.94 95 GLN A O 1
ATOM 767 N N . GLU A 1 96 ? -23.435 46.302 9.490 1.00 41.94 96 GLU A N 1
ATOM 768 C CA . GLU A 1 96 ? -24.908 46.234 9.612 1.00 41.94 96 GLU A CA 1
ATOM 769 C C . GLU A 1 96 ? -25.808 46.136 8.349 1.00 41.94 96 GLU A C 1
ATOM 771 O O . GLU A 1 96 ? -25.706 46.903 7.401 1.00 41.94 96 GLU A O 1
ATOM 776 N N . ILE A 1 97 ? -26.835 45.275 8.493 1.00 39.06 97 ILE A N 1
ATOM 777 C CA . ILE A 1 97 ? -28.142 45.204 7.792 1.00 39.06 97 ILE A CA 1
ATOM 778 C C . ILE A 1 97 ? -28.322 44.128 6.686 1.00 39.06 97 ILE A C 1
ATOM 780 O O . ILE A 1 97 ? -28.081 44.335 5.504 1.00 39.06 97 ILE A O 1
ATOM 784 N N . ALA A 1 98 ? -28.877 42.989 7.134 1.00 41.22 98 ALA A N 1
ATOM 785 C CA . ALA A 1 98 ? -30.072 42.262 6.655 1.00 41.22 98 ALA A CA 1
ATOM 786 C C . ALA A 1 98 ? -30.341 42.009 5.146 1.00 41.22 98 ALA A C 1
ATOM 788 O O . ALA A 1 98 ? -30.549 42.943 4.378 1.00 41.22 98 ALA A O 1
ATOM 789 N N . LYS A 1 99 ? -30.628 40.741 4.781 1.00 41.34 99 LYS A N 1
ATOM 790 C CA . LYS A 1 99 ? -32.006 40.218 4.552 1.00 41.34 99 LYS A CA 1
ATOM 791 C C . LYS A 1 99 ? -32.048 38.796 3.962 1.00 41.34 99 LYS A C 1
ATOM 793 O O . LYS A 1 99 ? -31.260 38.422 3.102 1.00 41.34 99 LYS A O 1
ATOM 798 N N . GLU A 1 100 ? -33.051 38.057 4.433 1.00 42.06 100 GLU A N 1
ATOM 799 C CA . GLU A 1 100 ? -33.545 36.745 4.001 1.00 42.06 100 GLU A CA 1
ATOM 800 C C . GLU A 1 100 ? -34.224 36.750 2.613 1.00 42.06 100 GLU A C 1
ATOM 802 O O . GLU A 1 100 ? -34.833 37.749 2.225 1.00 42.06 100 GLU A O 1
ATOM 807 N N . ARG A 1 101 ? -34.203 35.588 1.931 1.00 38.97 101 ARG A N 1
ATOM 808 C CA . ARG A 1 10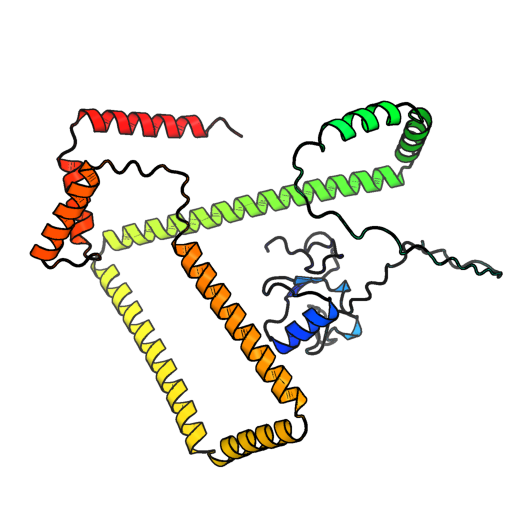1 ? -35.269 34.975 1.083 1.00 38.97 101 ARG A CA 1
ATOM 809 C C . ARG A 1 101 ? -34.701 33.687 0.457 1.00 38.97 101 ARG A C 1
ATOM 811 O O . ARG A 1 101 ? -33.711 33.750 -0.258 1.00 38.97 101 ARG A O 1
ATOM 818 N N . ILE A 1 102 ? -35.113 32.485 0.872 1.00 41.81 102 ILE A N 1
ATOM 819 C CA . ILE A 1 102 ? -36.273 31.702 0.386 1.00 41.81 102 ILE A CA 1
ATOM 820 C C . ILE A 1 102 ? -36.404 31.711 -1.147 1.00 41.81 102 ILE A C 1
ATOM 822 O O . ILE A 1 102 ? -36.810 32.727 -1.703 1.00 41.81 102 ILE A O 1
ATOM 826 N N . TYR A 1 103 ? -36.145 30.564 -1.791 1.00 32.31 103 TYR A N 1
ATOM 827 C CA . TYR A 1 103 ? -37.138 29.879 -2.634 1.00 32.31 103 TYR A CA 1
ATOM 828 C C . TYR A 1 103 ? -36.735 28.419 -2.904 1.00 32.31 103 TYR A C 1
ATOM 830 O O . TYR A 1 103 ? -35.651 28.133 -3.412 1.00 32.31 103 TYR A O 1
ATOM 838 N N . ASP A 1 104 ? -37.645 27.521 -2.533 1.00 35.28 104 ASP A N 1
ATOM 839 C CA . ASP A 1 104 ? -37.706 26.114 -2.914 1.00 35.28 104 ASP A CA 1
ATOM 840 C C . ASP A 1 104 ? -38.172 25.946 -4.369 1.00 35.28 104 ASP A C 1
ATOM 842 O O . ASP A 1 104 ? -38.706 26.870 -4.980 1.00 35.28 104 ASP A O 1
ATOM 846 N N . ASN A 1 105 ? -38.098 24.692 -4.826 1.00 34.47 105 ASN A N 1
ATOM 847 C CA . ASN A 1 105 ? -38.926 24.065 -5.862 1.00 34.47 105 ASN A CA 1
ATOM 848 C C . ASN A 1 105 ? -38.246 23.860 -7.227 1.00 34.47 105 ASN A C 1
ATOM 850 O O . ASN A 1 105 ? -37.980 24.802 -7.968 1.00 34.47 105 ASN A O 1
ATOM 854 N N . THR A 1 106 ? -37.996 22.594 -7.581 1.00 35.34 106 THR A N 1
ATOM 855 C CA . THR A 1 106 ? -38.712 21.886 -8.667 1.00 35.34 106 THR A CA 1
ATOM 856 C C . THR A 1 106 ? -38.179 20.446 -8.751 1.00 35.34 106 THR A C 1
ATOM 858 O O . THR A 1 106 ? -37.193 20.159 -9.428 1.00 35.34 106 THR A O 1
ATOM 861 N N . GLN A 1 107 ? -38.841 19.524 -8.048 1.00 37.00 107 GLN A N 1
ATOM 862 C CA . GLN A 1 107 ? -38.921 18.118 -8.447 1.00 37.00 107 GLN A CA 1
ATOM 863 C C . GLN A 1 107 ? -40.235 17.956 -9.206 1.00 37.00 107 GLN A C 1
ATOM 865 O O . GLN A 1 107 ? -41.283 18.079 -8.586 1.00 37.00 107 GLN A O 1
ATOM 870 N N . GLN A 1 108 ? -40.186 17.674 -10.507 1.00 32.19 108 GLN A N 1
ATOM 871 C CA . GLN A 1 108 ? -41.185 16.876 -11.230 1.00 32.19 108 GLN A CA 1
ATOM 872 C C . GLN A 1 108 ? -40.773 16.748 -12.702 1.00 32.19 108 GLN A C 1
ATOM 874 O O . GLN A 1 108 ? -40.309 17.710 -13.305 1.00 32.19 108 GLN A O 1
ATOM 879 N N . SER A 1 109 ? -41.027 15.564 -13.267 1.00 34.62 109 SER A N 1
ATOM 880 C CA . SER A 1 109 ? -40.882 15.171 -14.683 1.00 34.62 109 SER A CA 1
ATOM 881 C C . SER A 1 109 ? -39.551 14.522 -15.079 1.00 34.62 109 SER A C 1
ATOM 883 O O . SER A 1 109 ? -38.615 15.195 -15.493 1.00 34.62 109 SER A O 1
ATOM 885 N N . ALA A 1 110 ? -39.496 13.187 -14.991 1.00 35.59 110 ALA A N 1
ATOM 886 C CA . ALA A 1 110 ? -39.173 12.306 -16.128 1.00 35.59 110 ALA A CA 1
ATOM 887 C C . ALA A 1 110 ? -39.068 10.844 -15.651 1.00 35.59 110 ALA A C 1
ATOM 889 O O . ALA A 1 110 ? -37.986 10.283 -15.489 1.00 35.59 110 ALA A O 1
ATOM 890 N N . VAL A 1 111 ? -40.228 10.233 -15.411 1.00 38.56 111 VAL A N 1
ATOM 891 C CA . VAL A 1 111 ? -40.417 8.786 -15.565 1.00 38.56 111 VAL A CA 1
ATOM 892 C C . VAL A 1 111 ? -40.857 8.583 -17.019 1.00 38.56 111 VAL A C 1
ATOM 894 O O . VAL A 1 111 ? -41.627 9.399 -17.520 1.00 38.56 111 VAL A O 1
ATOM 897 N N . LEU A 1 112 ? -40.396 7.491 -17.641 1.00 41.31 112 LEU A N 1
ATOM 898 C CA . LEU A 1 112 ? -40.670 7.002 -19.007 1.00 41.31 112 LEU A CA 1
ATOM 899 C C . LEU A 1 112 ? -39.693 7.472 -20.102 1.00 41.31 112 LEU A C 1
ATOM 901 O O . LEU A 1 112 ? -39.872 8.529 -20.694 1.00 41.31 112 LEU A O 1
ATOM 905 N N . ALA A 1 113 ? -38.699 6.626 -20.406 1.00 37.59 113 ALA A N 1
ATOM 906 C CA . ALA A 1 113 ? -38.349 6.211 -21.775 1.00 37.59 113 ALA A CA 1
ATOM 907 C C . ALA A 1 113 ? -37.154 5.236 -21.743 1.00 37.59 113 ALA A C 1
ATOM 909 O O . ALA A 1 113 ? -35.995 5.628 -21.876 1.00 37.59 113 ALA A O 1
ATOM 910 N N . GLU A 1 114 ? -37.443 3.946 -21.570 1.00 43.41 114 GLU A N 1
ATOM 911 C CA . GLU A 1 114 ? -36.570 2.887 -22.079 1.00 43.41 114 GLU A CA 1
ATOM 912 C C . GLU A 1 114 ? -36.824 2.764 -23.589 1.00 43.41 114 GLU A C 1
ATOM 914 O O . GLU A 1 114 ? -37.971 2.615 -24.006 1.00 43.41 114 GLU A O 1
ATOM 919 N N . GLY A 1 115 ? -35.780 2.861 -24.419 1.00 39.97 115 GLY A N 1
ATOM 920 C CA . GLY A 1 115 ? -35.910 2.647 -25.865 1.00 39.97 115 GLY A CA 1
ATOM 921 C C . GLY A 1 115 ? -34.822 3.310 -26.710 1.00 39.97 115 GLY A C 1
ATOM 922 O O . GLY A 1 115 ? -34.927 4.474 -27.070 1.00 39.97 115 GLY A O 1
ATOM 923 N N . THR A 1 116 ? -33.772 2.544 -27.018 1.00 47.88 116 THR A N 1
ATOM 924 C CA . THR A 1 116 ? -33.010 2.534 -28.290 1.00 47.88 116 THR A CA 1
ATOM 925 C C . THR A 1 116 ? -32.932 3.812 -29.144 1.00 47.88 116 THR A C 1
ATOM 927 O O . THR A 1 116 ? -33.773 3.987 -30.014 1.00 47.88 116 THR A O 1
ATOM 930 N N . TRP A 1 117 ? -31.841 4.594 -29.054 1.00 43.19 117 TRP A N 1
ATOM 931 C CA . TRP A 1 117 ? -31.399 5.496 -30.143 1.00 43.19 117 TRP A CA 1
ATOM 932 C C . TRP A 1 117 ? -29.875 5.737 -30.133 1.00 43.19 117 TRP A C 1
ATOM 934 O O . TRP A 1 117 ? -29.371 6.368 -29.201 1.00 43.19 117 TRP A O 1
ATOM 944 N N . PRO A 1 118 ? -29.132 5.358 -31.194 1.00 49.09 118 PRO A N 1
ATOM 945 C CA . PRO A 1 118 ? -27.805 5.904 -31.440 1.00 49.09 118 PRO A CA 1
ATOM 946 C C . PRO A 1 118 ? -27.707 6.494 -32.855 1.00 49.09 118 PRO A C 1
ATOM 948 O O . PRO A 1 118 ? -26.929 5.992 -33.645 1.00 49.09 118 PRO A O 1
ATOM 951 N N . HIS A 1 119 ? -28.475 7.535 -33.213 1.00 48.09 119 HIS A N 1
ATOM 952 C CA . HIS A 1 119 ? -28.204 8.265 -34.473 1.00 48.09 119 HIS A CA 1
ATOM 953 C C . HIS A 1 119 ? -28.581 9.764 -34.531 1.00 48.09 119 HIS A C 1
ATOM 955 O O . HIS A 1 119 ? -28.180 10.434 -35.476 1.00 48.09 119 HIS A O 1
ATOM 961 N N . CYS A 1 120 ? -29.223 10.361 -33.516 1.00 46.69 120 CYS A N 1
ATOM 962 C CA . CYS A 1 120 ? -29.651 11.779 -33.572 1.00 46.69 120 CYS A CA 1
ATOM 963 C C . CYS A 1 120 ? -28.743 12.808 -32.862 1.00 46.69 120 CYS A C 1
ATOM 965 O O . CYS A 1 120 ? -29.153 13.948 -32.672 1.00 46.69 120 CYS A O 1
ATOM 967 N N . LYS A 1 121 ? -27.504 12.471 -32.472 1.00 48.84 121 LYS A N 1
ATOM 968 C CA . LYS A 1 121 ? -26.632 13.422 -31.740 1.00 48.84 121 LYS A CA 1
ATOM 969 C C . LYS A 1 121 ? -25.799 14.373 -32.604 1.00 48.84 121 LYS A C 1
ATOM 971 O O . LYS A 1 121 ? -25.227 15.306 -32.054 1.00 48.84 121 LYS A O 1
ATOM 976 N N . VAL A 1 122 ? -25.716 14.160 -33.918 1.00 53.16 122 VAL A N 1
ATOM 977 C CA . VAL A 1 122 ? -24.810 14.952 -34.772 1.00 53.16 122 VAL A CA 1
ATOM 978 C C . VAL A 1 122 ? -25.491 16.194 -35.362 1.00 53.16 122 VAL A C 1
ATOM 980 O O . VAL A 1 122 ? -24.837 17.220 -35.491 1.00 53.16 122 VAL A O 1
ATOM 983 N N . LEU A 1 123 ? -26.804 16.172 -35.618 1.00 49.84 123 LEU A N 1
ATOM 984 C CA . LEU A 1 123 ? -27.472 17.293 -36.300 1.00 49.84 123 LEU A CA 1
ATOM 985 C C . LEU A 1 123 ? -27.940 18.427 -35.369 1.00 49.84 123 LEU A C 1
ATOM 987 O O . LEU A 1 123 ? -27.980 19.576 -35.789 1.00 49.84 123 LEU A O 1
ATOM 991 N N . LEU A 1 124 ? -28.183 18.159 -34.082 1.00 49.69 124 LEU A N 1
ATOM 992 C CA . LEU A 1 124 ? -28.594 19.195 -33.114 1.00 49.69 124 LEU A CA 1
ATOM 993 C C . LEU A 1 124 ? -27.441 20.082 -32.609 1.00 49.69 124 LEU A C 1
ATOM 995 O O . LEU A 1 124 ? -27.685 21.115 -31.992 1.00 49.69 124 LEU A O 1
ATOM 999 N N . ILE A 1 125 ? -26.183 19.712 -32.867 1.00 54.62 125 ILE A N 1
ATOM 1000 C CA . ILE A 1 125 ? -25.024 20.534 -32.478 1.00 54.62 125 ILE A CA 1
ATOM 1001 C C . ILE A 1 125 ? -24.709 21.585 -33.556 1.00 54.62 125 ILE A C 1
ATOM 1003 O O . ILE A 1 125 ? -24.227 22.667 -33.223 1.00 54.62 125 ILE A O 1
ATOM 1007 N N . GLU A 1 126 ? -25.029 21.326 -34.829 1.00 52.84 126 GLU A N 1
ATOM 1008 C CA . GLU A 1 126 ? -24.729 22.267 -35.917 1.00 52.84 126 GLU A CA 1
ATOM 1009 C C . GLU A 1 126 ? -25.718 23.438 -36.032 1.00 52.84 126 GLU A C 1
ATOM 1011 O O . GLU A 1 126 ? -25.307 24.518 -36.460 1.00 52.84 126 GLU A O 1
ATOM 1016 N N . GLU A 1 127 ? -26.977 23.284 -35.608 1.00 52.59 127 GLU A N 1
ATOM 1017 C CA . GLU A 1 127 ? -27.930 24.410 -35.554 1.00 52.59 127 GLU A CA 1
ATOM 1018 C C . GLU A 1 127 ? -27.686 25.315 -34.336 1.00 52.59 127 GLU A C 1
ATOM 1020 O O . GLU A 1 127 ? -27.652 26.536 -34.475 1.00 52.59 127 GLU A O 1
ATOM 1025 N N . CYS A 1 128 ? -27.347 24.761 -33.165 1.00 50.06 128 CYS A N 1
ATOM 1026 C CA . CYS A 1 128 ? -26.993 25.586 -32.002 1.00 50.06 128 CYS A CA 1
ATOM 1027 C C . CYS A 1 128 ? -25.674 26.368 -32.173 1.00 50.06 128 CYS A C 1
ATOM 1029 O O . CYS A 1 128 ? -25.475 27.389 -31.513 1.00 50.06 128 CYS A O 1
ATOM 1031 N N . LEU A 1 129 ? -24.767 25.920 -33.051 1.00 56.28 129 LEU A N 1
ATOM 1032 C CA . LEU A 1 129 ? -23.524 26.639 -33.356 1.00 56.28 129 LEU A CA 1
ATOM 1033 C C . LEU A 1 129 ? -23.707 27.780 -34.369 1.00 56.28 129 LEU A C 1
ATOM 1035 O O . LEU A 1 129 ? -22.864 28.677 -34.405 1.00 56.28 129 LEU A O 1
ATOM 1039 N N . ARG A 1 130 ? -24.792 27.786 -35.156 1.00 55.97 130 ARG A N 1
ATOM 1040 C CA . ARG A 1 130 ? -25.077 28.863 -36.119 1.00 55.97 130 ARG A CA 1
ATOM 1041 C C . ARG A 1 130 ? -25.781 30.060 -35.478 1.00 55.97 130 ARG A C 1
ATOM 1043 O O . ARG A 1 130 ? -25.380 31.191 -35.744 1.00 55.97 130 ARG A O 1
ATOM 1050 N N . ASP A 1 131 ? -26.695 29.827 -34.540 1.00 46.56 131 ASP A N 1
ATOM 1051 C CA . ASP A 1 131 ? -27.480 30.917 -33.936 1.00 46.56 131 ASP A CA 1
ATOM 1052 C C . ASP A 1 131 ? -26.834 31.542 -32.684 1.00 46.56 131 ASP A C 1
ATOM 1054 O O . ASP A 1 131 ? -27.224 32.619 -32.233 1.00 46.56 131 ASP A O 1
ATOM 1058 N N . GLY A 1 132 ? -25.776 30.927 -32.144 1.00 48.41 132 GLY A N 1
ATOM 1059 C CA . GLY A 1 132 ? -25.027 31.450 -30.993 1.00 48.41 132 GLY A CA 1
ATOM 1060 C C . GLY A 1 132 ? -23.876 32.409 -31.328 1.00 48.41 132 GLY A C 1
ATOM 1061 O O . GLY A 1 132 ? -23.257 32.961 -30.417 1.00 48.41 132 GLY A O 1
ATOM 1062 N N . ALA A 1 133 ? -23.545 32.611 -32.609 1.00 53.78 133 ALA A N 1
ATOM 1063 C CA . ALA A 1 133 ? -22.307 33.291 -33.007 1.00 53.78 133 ALA A CA 1
ATOM 1064 C C . ALA A 1 133 ? -22.419 34.821 -33.159 1.00 53.78 133 ALA A C 1
ATOM 1066 O O . ALA A 1 133 ? -21.390 35.488 -33.286 1.00 53.78 133 ALA A O 1
ATOM 1067 N N . PHE A 1 134 ? -23.623 35.405 -33.136 1.00 49.97 134 PHE A N 1
ATOM 1068 C CA . PHE A 1 134 ? -23.795 36.792 -33.592 1.00 49.97 134 PHE A CA 1
ATOM 1069 C C . PHE A 1 134 ? -24.027 37.848 -32.502 1.00 49.97 134 PHE A C 1
ATOM 1071 O O . PHE A 1 134 ? -23.970 39.044 -32.785 1.00 49.97 134 PHE A O 1
ATOM 1078 N N . MET A 1 135 ? -24.177 37.470 -31.229 1.00 48.91 135 MET A N 1
ATOM 1079 C CA . MET A 1 135 ? -24.249 38.456 -30.144 1.00 48.91 135 MET A CA 1
ATOM 1080 C C . MET A 1 135 ? -23.026 38.382 -29.225 1.00 48.91 135 MET A C 1
ATOM 1082 O O . MET A 1 135 ? -22.849 37.450 -28.447 1.00 48.91 135 MET A O 1
ATOM 1086 N N . SER A 1 136 ? -22.222 39.455 -29.281 1.00 55.72 136 SER A N 1
ATOM 1087 C CA . SER A 1 136 ? -21.206 39.888 -28.300 1.00 55.72 136 SER A CA 1
ATOM 1088 C C . SER A 1 136 ? -19.710 39.658 -28.592 1.00 55.72 136 SER A C 1
ATOM 1090 O O . SER A 1 136 ? -18.903 39.652 -27.658 1.00 55.72 136 SER A O 1
ATOM 1092 N N . SER A 1 137 ? -19.291 39.636 -29.865 1.00 60.94 137 SER A N 1
ATOM 1093 C CA . SER A 1 137 ? -17.870 39.818 -30.242 1.00 60.94 137 SER A CA 1
ATOM 1094 C C . SER A 1 137 ? -17.255 41.066 -29.569 1.00 60.94 137 SER A C 1
ATOM 1096 O O . SER A 1 137 ? -16.217 40.976 -28.917 1.00 60.94 137 SER A O 1
ATOM 1098 N N . SER A 1 138 ? -17.965 42.201 -29.566 1.00 62.34 138 SER A N 1
ATOM 1099 C CA . SER A 1 138 ? -17.481 43.464 -28.980 1.00 62.34 138 SER A CA 1
ATOM 1100 C C . SER A 1 138 ? -17.321 43.419 -27.451 1.00 62.34 138 SER A C 1
ATOM 1102 O O . SER A 1 138 ? -16.338 43.927 -26.905 1.00 62.34 138 SER A O 1
ATOM 1104 N N . VAL A 1 139 ? -18.237 42.756 -26.733 1.00 66.88 139 VAL A N 1
ATOM 1105 C CA . VAL A 1 139 ? -18.172 42.664 -25.261 1.00 66.88 139 VAL A CA 1
ATOM 1106 C C . VAL A 1 139 ? -17.085 41.680 -24.833 1.00 66.88 139 VAL A C 1
ATOM 1108 O O . VAL A 1 139 ? -16.304 41.981 -23.929 1.00 66.88 139 VAL A O 1
ATOM 1111 N N . HIS A 1 140 ? -16.969 40.536 -25.513 1.00 72.31 140 HIS A N 1
ATOM 1112 C CA . HIS A 1 140 ? -15.911 39.564 -25.239 1.00 72.31 140 HIS A CA 1
ATOM 1113 C C . HIS A 1 140 ? -14.530 40.105 -25.618 1.00 72.31 140 HIS A C 1
ATOM 1115 O O . HIS A 1 140 ? -13.571 39.907 -24.869 1.00 72.31 140 HIS A O 1
ATOM 1121 N N . GLN A 1 141 ? -14.424 40.860 -26.712 1.00 76.38 141 GLN A N 1
ATOM 1122 C CA . GLN A 1 141 ? -13.180 41.492 -27.140 1.00 76.38 141 GLN A CA 1
ATOM 1123 C C . GLN A 1 141 ? -12.757 42.611 -26.183 1.00 76.38 141 GLN A C 1
ATOM 1125 O O . GLN A 1 141 ? -11.604 42.616 -25.754 1.00 76.38 141 GLN A O 1
ATOM 1130 N N . LYS A 1 142 ? -13.680 43.471 -25.727 1.00 76.56 142 LYS A N 1
ATOM 1131 C CA . LYS A 1 142 ? -13.386 44.470 -24.681 1.00 76.56 142 LYS A CA 1
ATOM 1132 C C . LYS A 1 142 ? -13.016 43.821 -23.347 1.00 76.56 142 LYS A C 1
ATOM 1134 O O . LYS A 1 142 ? -12.083 44.270 -22.687 1.00 76.56 142 LYS A O 1
ATOM 1139 N N . LYS A 1 143 ? -13.680 42.730 -22.953 1.00 78.00 143 LYS A N 1
ATOM 1140 C CA . LYS A 1 143 ? -13.347 41.989 -21.722 1.00 78.00 143 LYS A CA 1
ATOM 1141 C C . LYS A 1 143 ? -11.980 41.306 -21.818 1.00 78.00 143 LYS A C 1
ATOM 1143 O O . LYS A 1 143 ? -11.233 41.301 -20.842 1.00 78.00 143 LYS A O 1
ATOM 1148 N N . ARG A 1 144 ? -11.613 40.788 -22.994 1.00 76.81 144 ARG A N 1
ATOM 1149 C CA . ARG A 1 144 ? -10.287 40.213 -23.267 1.00 76.81 144 ARG A CA 1
ATOM 1150 C C . ARG A 1 144 ? -9.200 41.288 -23.310 1.00 76.81 144 ARG A C 1
ATOM 1152 O O . ARG A 1 144 ? -8.134 41.071 -22.751 1.00 76.81 144 ARG A O 1
ATOM 1159 N N . GLN A 1 145 ? -9.484 42.459 -23.880 1.00 82.25 145 GLN A N 1
ATOM 1160 C CA . GLN A 1 145 ? -8.576 43.611 -23.854 1.00 82.25 145 GLN A CA 1
ATOM 1161 C C . GLN A 1 145 ? -8.353 44.126 -22.429 1.00 82.25 145 GLN A C 1
ATOM 1163 O O . GLN A 1 145 ? -7.208 44.335 -22.049 1.00 82.25 145 GLN A O 1
ATOM 1168 N N . ARG A 1 146 ? -9.407 44.237 -21.605 1.00 79.44 146 ARG A N 1
ATOM 1169 C CA . ARG A 1 146 ? -9.277 44.620 -20.187 1.00 79.44 146 ARG A CA 1
ATOM 1170 C C . ARG A 1 146 ? -8.481 43.595 -19.378 1.00 79.44 146 ARG A C 1
ATOM 1172 O O . ARG A 1 146 ? -7.589 43.981 -18.637 1.00 79.44 146 ARG A O 1
ATOM 1179 N N . ARG A 1 147 ? -8.728 42.294 -19.579 1.00 76.31 147 ARG A N 1
ATOM 1180 C CA . ARG A 1 147 ? -7.926 41.223 -18.953 1.00 76.31 147 ARG A CA 1
ATOM 1181 C C . ARG A 1 147 ? -6.468 41.242 -19.396 1.00 76.31 147 ARG A C 1
ATOM 1183 O O . ARG A 1 147 ? -5.584 41.013 -18.587 1.00 76.31 147 ARG A O 1
ATOM 1190 N N . ASN A 1 148 ? -6.213 41.542 -20.666 1.00 78.50 148 ASN A N 1
ATOM 1191 C CA . ASN A 1 148 ? -4.854 41.674 -21.170 1.00 78.50 148 ASN A CA 1
ATOM 1192 C C . ASN A 1 148 ? -4.191 42.982 -20.731 1.00 78.50 148 ASN A C 1
ATOM 1194 O O . ASN A 1 148 ? -2.972 43.052 -20.796 1.00 78.50 148 ASN A O 1
ATOM 1198 N N . ALA A 1 149 ? -4.928 44.020 -20.341 1.00 86.75 149 ALA A N 1
ATOM 1199 C CA . ALA A 1 149 ? -4.348 45.265 -19.840 1.00 86.75 149 ALA A CA 1
ATOM 1200 C C . ALA A 1 149 ? -3.950 45.171 -18.359 1.00 86.75 149 ALA A C 1
ATOM 1202 O O . ALA A 1 149 ? -3.079 45.915 -17.924 1.00 86.75 149 ALA A O 1
ATOM 1203 N N . ASP A 1 150 ? -4.544 44.237 -17.614 1.00 92.25 150 ASP A N 1
ATOM 1204 C CA . ASP A 1 150 ? -4.230 43.995 -16.209 1.00 92.25 150 ASP A CA 1
ATOM 1205 C C . ASP A 1 150 ? -2.839 43.327 -16.052 1.00 92.25 150 ASP A C 1
ATOM 1207 O O . ASP A 1 150 ? -2.637 42.182 -16.492 1.00 92.25 150 ASP A O 1
ATOM 1211 N N . PRO A 1 151 ? -1.854 44.016 -15.442 1.00 93.00 151 PRO A N 1
ATOM 1212 C CA . PRO A 1 151 ? -0.513 43.477 -15.246 1.00 93.00 151 PRO A CA 1
ATOM 1213 C C . PRO A 1 151 ? -0.492 42.265 -14.303 1.00 93.00 151 PRO A C 1
ATOM 1215 O O . PRO A 1 151 ? 0.337 41.370 -14.498 1.00 93.00 151 PRO A O 1
ATOM 1218 N N . GLU A 1 152 ? -1.417 42.166 -13.340 1.00 93.56 152 GLU A N 1
ATOM 1219 C CA . GLU A 1 152 ? -1.494 41.001 -12.454 1.00 93.56 152 GLU A CA 1
ATOM 1220 C C . GLU A 1 152 ? -1.918 39.751 -13.216 1.00 93.56 152 GLU A C 1
ATOM 1222 O O . GLU A 1 152 ? -1.359 38.667 -13.015 1.00 93.56 152 GLU A O 1
ATOM 1227 N N . PHE A 1 153 ? -2.884 39.892 -14.126 1.00 90.50 153 PHE A N 1
ATOM 1228 C CA . PHE A 1 153 ? -3.334 38.783 -14.955 1.00 90.50 153 PHE A CA 1
ATOM 1229 C C . PHE A 1 153 ? -2.191 38.252 -15.830 1.00 90.50 153 PHE A C 1
ATOM 1231 O O . PHE A 1 153 ? -1.950 37.041 -15.856 1.00 90.50 153 PHE A O 1
ATOM 1238 N N . ARG A 1 154 ? -1.415 39.143 -16.468 1.00 90.00 154 ARG A N 1
ATOM 1239 C CA . ARG A 1 154 ? -0.224 38.750 -17.245 1.00 90.00 154 ARG A CA 1
ATOM 1240 C C . ARG A 1 154 ? 0.825 38.051 -16.382 1.00 90.00 154 ARG A C 1
ATOM 1242 O O . ARG A 1 154 ? 1.389 37.044 -16.813 1.00 90.00 154 ARG A O 1
ATOM 1249 N N . ALA A 1 155 ? 1.073 38.542 -15.167 1.00 93.44 155 ALA A N 1
ATOM 1250 C CA . ALA A 1 155 ? 2.017 37.921 -14.240 1.00 93.44 155 ALA A CA 1
ATOM 1251 C C . ALA A 1 155 ? 1.566 36.508 -13.824 1.00 93.44 155 ALA A C 1
ATOM 1253 O O . ALA A 1 155 ? 2.370 35.569 -13.838 1.00 93.44 155 ALA A O 1
ATOM 1254 N N . ARG A 1 156 ? 0.271 36.321 -13.528 1.00 92.69 156 ARG A N 1
ATOM 1255 C CA . ARG A 1 156 ? -0.315 35.004 -13.219 1.00 92.69 156 ARG A CA 1
ATOM 1256 C C . ARG A 1 156 ? -0.235 34.054 -14.413 1.00 92.69 156 ARG A C 1
ATOM 1258 O O . ARG A 1 156 ? 0.140 32.894 -14.237 1.00 92.69 156 ARG A O 1
ATOM 1265 N N . GLU A 1 157 ? -0.527 34.528 -15.623 1.00 92.25 157 GLU A N 1
ATOM 1266 C CA . GLU A 1 157 ? -0.430 33.715 -16.840 1.00 92.25 157 GLU A CA 1
ATOM 1267 C C . GLU A 1 157 ? 1.024 33.307 -17.134 1.00 92.25 157 GLU A C 1
ATOM 1269 O O . GLU A 1 157 ? 1.295 32.137 -17.411 1.00 92.25 157 GLU A O 1
ATOM 1274 N N . ALA A 1 158 ? 1.982 34.227 -16.993 1.00 94.62 158 ALA A N 1
ATOM 1275 C CA . ALA A 1 158 ? 3.406 33.934 -17.144 1.00 94.62 158 ALA A CA 1
ATOM 1276 C C . ALA A 1 158 ? 3.896 32.910 -16.104 1.00 94.62 158 ALA A C 1
ATOM 1278 O O . ALA A 1 158 ? 4.622 31.972 -16.445 1.00 94.62 158 ALA A O 1
ATOM 1279 N N . MET A 1 159 ? 3.463 33.034 -14.844 1.00 95.88 159 MET A N 1
ATOM 1280 C CA . MET A 1 159 ? 3.764 32.053 -13.796 1.00 95.88 159 MET A CA 1
ATOM 1281 C C . MET A 1 159 ? 3.170 30.679 -14.128 1.00 95.88 159 MET A C 1
ATOM 1283 O O . MET A 1 159 ? 3.835 29.654 -13.959 1.00 95.88 159 MET A O 1
ATOM 1287 N N . TRP A 1 160 ? 1.936 30.642 -14.635 1.00 95.38 160 TRP A N 1
ATOM 1288 C CA . TRP A 1 160 ? 1.293 29.405 -15.063 1.00 95.38 160 TRP A CA 1
ATOM 1289 C C . TRP A 1 160 ? 2.034 28.743 -16.233 1.00 95.38 160 TRP A C 1
ATOM 1291 O O . TRP A 1 160 ? 2.291 27.540 -16.166 1.00 95.38 160 TRP A O 1
ATOM 1301 N N . ARG A 1 161 ? 2.463 29.509 -17.250 1.00 94.94 161 ARG A N 1
ATOM 1302 C CA . ARG A 1 161 ? 3.285 28.992 -18.363 1.00 94.94 161 ARG A CA 1
ATOM 1303 C C . ARG A 1 161 ? 4.604 28.401 -17.862 1.00 94.94 161 ARG A C 1
ATOM 1305 O O . ARG A 1 161 ? 4.896 27.250 -18.173 1.00 94.94 161 ARG A O 1
ATOM 1312 N N . LYS A 1 162 ? 5.326 29.104 -16.978 1.00 97.12 162 LYS A N 1
ATOM 1313 C CA . LYS A 1 162 ? 6.560 28.586 -16.350 1.00 97.12 162 LYS A CA 1
ATOM 1314 C C . LYS A 1 162 ? 6.324 27.286 -15.572 1.00 97.12 162 LYS A C 1
ATOM 1316 O O . LYS A 1 162 ? 7.116 26.349 -15.673 1.00 97.12 162 LYS A O 1
ATOM 1321 N N . ARG A 1 163 ? 5.226 27.196 -14.809 1.00 94.38 163 ARG A N 1
ATOM 1322 C CA . ARG A 1 163 ? 4.845 25.969 -14.079 1.00 94.38 163 ARG A CA 1
ATOM 1323 C C . ARG A 1 163 ? 4.508 24.821 -15.030 1.00 94.38 163 ARG A C 1
ATOM 1325 O O . ARG A 1 163 ? 4.911 23.689 -14.766 1.00 94.38 163 ARG A O 1
ATOM 1332 N N . LYS A 1 164 ? 3.803 25.102 -16.129 1.00 94.50 164 LYS A N 1
ATOM 1333 C CA . LYS A 1 164 ? 3.483 24.118 -17.170 1.00 94.50 164 LYS A CA 1
ATOM 1334 C C . LYS A 1 164 ? 4.757 23.584 -17.833 1.00 94.50 164 LYS A C 1
ATOM 1336 O O . LYS A 1 164 ? 4.963 22.375 -17.831 1.00 94.50 164 LYS A O 1
ATOM 1341 N N . GLU A 1 165 ? 5.652 24.463 -18.278 1.00 94.81 165 GLU A N 1
ATOM 1342 C CA . GLU A 1 165 ? 6.947 24.088 -18.868 1.00 94.81 165 GLU A CA 1
ATOM 1343 C C . GLU A 1 165 ? 7.830 23.290 -17.894 1.00 94.81 165 GLU A C 1
ATOM 1345 O O . GLU A 1 165 ? 8.526 22.351 -18.285 1.00 94.81 165 GLU A O 1
ATOM 1350 N N . HIS A 1 166 ? 7.826 23.640 -16.604 1.00 93.94 166 HIS A N 1
ATOM 1351 C CA . HIS A 1 166 ? 8.540 22.871 -15.583 1.00 93.94 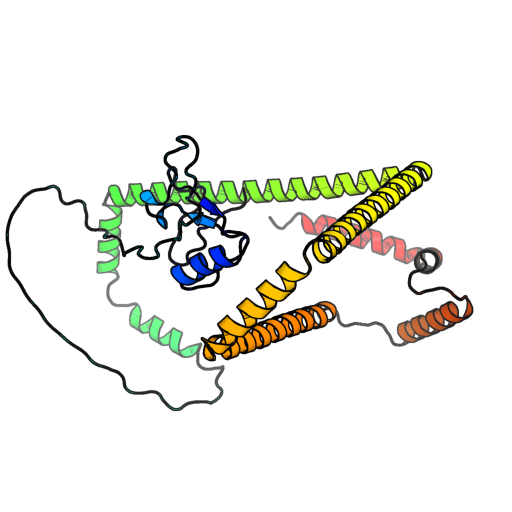166 HIS A CA 1
ATOM 1352 C C . HIS A 1 166 ? 7.937 21.469 -15.396 1.00 93.94 166 HIS A C 1
ATOM 1354 O O . HIS A 1 166 ? 8.672 20.483 -15.323 1.00 93.94 166 HIS A O 1
ATOM 1360 N N . ALA A 1 167 ? 6.606 21.357 -15.365 1.00 89.00 167 ALA A N 1
ATOM 1361 C CA . ALA A 1 167 ? 5.924 20.070 -15.271 1.00 89.00 167 ALA A CA 1
ATOM 1362 C C . ALA A 1 167 ? 6.212 19.180 -16.491 1.00 89.00 167 ALA A C 1
ATOM 1364 O O . ALA A 1 167 ? 6.509 18.000 -16.318 1.00 89.00 167 ALA A O 1
ATOM 1365 N N . GLU A 1 168 ? 6.189 19.738 -17.703 1.00 92.38 168 GLU A N 1
ATOM 1366 C CA . GLU A 1 168 ? 6.519 19.016 -18.938 1.00 92.38 168 GLU A CA 1
ATOM 1367 C C . GLU A 1 168 ? 7.980 18.542 -18.952 1.00 92.38 168 GLU A C 1
ATOM 1369 O O . GLU A 1 168 ? 8.246 17.383 -19.278 1.00 92.38 168 GLU A O 1
ATOM 1374 N N . ARG A 1 169 ? 8.932 19.376 -18.504 1.00 93.81 169 ARG A N 1
ATOM 1375 C CA . ARG A 1 169 ? 10.335 18.959 -18.322 1.00 93.81 169 ARG A CA 1
ATOM 1376 C C . ARG A 1 169 ? 10.479 17.807 -17.325 1.00 93.81 169 ARG A C 1
ATOM 1378 O O . ARG A 1 169 ? 11.248 16.880 -17.575 1.00 93.81 169 ARG A O 1
ATOM 1385 N N . ASN A 1 170 ? 9.733 17.827 -16.221 1.00 89.31 170 ASN A N 1
ATOM 1386 C CA . ASN A 1 170 ? 9.779 16.754 -15.226 1.00 89.31 170 ASN A CA 1
ATOM 1387 C C . ASN A 1 170 ? 9.165 15.447 -15.738 1.00 89.31 170 ASN A C 1
ATOM 1389 O O . ASN A 1 170 ? 9.718 14.385 -15.462 1.00 89.31 170 ASN A O 1
ATOM 1393 N N . VAL A 1 171 ? 8.066 15.506 -16.498 1.00 88.88 171 VAL A N 1
ATOM 1394 C CA . VAL A 1 171 ? 7.480 14.316 -17.140 1.00 88.88 171 VAL A CA 1
ATOM 1395 C C . VAL A 1 171 ? 8.491 13.686 -18.097 1.00 88.88 171 VAL A C 1
ATOM 1397 O O . VAL A 1 171 ? 8.819 12.515 -17.917 1.00 88.88 171 VAL A O 1
ATOM 1400 N N . LYS A 1 172 ? 9.093 14.479 -18.996 1.00 89.06 172 LYS A N 1
ATOM 1401 C CA . LYS A 1 172 ? 10.151 14.003 -19.905 1.00 89.06 172 LYS A CA 1
ATOM 1402 C C . LYS A 1 172 ? 11.333 13.388 -19.143 1.00 89.06 172 LYS A C 1
ATOM 1404 O O . LYS A 1 172 ? 11.817 12.320 -19.500 1.00 89.06 172 LYS A O 1
ATOM 1409 N N . LYS A 1 173 ? 11.767 14.003 -18.034 1.00 87.94 173 LYS A N 1
ATOM 1410 C CA . LYS A 1 173 ? 12.850 13.467 -17.187 1.00 87.94 173 LYS A CA 1
ATOM 1411 C C . LYS A 1 173 ? 12.480 12.136 -16.520 1.00 87.94 173 LYS A C 1
ATOM 1413 O O . LYS A 1 173 ? 13.336 11.268 -16.366 1.00 87.94 173 LYS A O 1
ATOM 1418 N N . VAL A 1 174 ? 11.230 11.961 -16.089 1.00 84.75 174 VAL A N 1
ATOM 1419 C CA . VAL A 1 174 ? 10.755 10.690 -15.516 1.00 84.75 174 VAL A CA 1
ATOM 1420 C C . VAL A 1 174 ? 10.689 9.605 -16.587 1.00 84.75 174 VAL A C 1
ATOM 1422 O O . VAL A 1 174 ? 11.123 8.490 -16.318 1.00 84.75 174 VAL A O 1
ATOM 1425 N N . GLU A 1 175 ? 10.216 9.926 -17.790 1.00 82.88 175 GLU A N 1
ATOM 1426 C CA . GLU A 1 175 ? 10.156 8.985 -18.915 1.00 82.88 175 GLU A CA 1
ATOM 1427 C C . GLU A 1 175 ? 11.546 8.492 -19.324 1.00 82.88 175 GLU A C 1
ATOM 1429 O O . GLU A 1 175 ? 11.756 7.279 -19.388 1.00 82.88 175 GLU A O 1
ATOM 1434 N N . VAL A 1 176 ? 12.516 9.402 -19.485 1.00 87.56 176 VAL A N 1
ATOM 1435 C CA . VAL A 1 176 ? 13.914 9.046 -19.791 1.00 87.56 176 VAL A CA 1
ATOM 1436 C C . VAL A 1 176 ? 14.496 8.141 -18.702 1.00 87.56 176 VAL A C 1
ATOM 1438 O O . VAL A 1 176 ? 14.987 7.058 -19.005 1.00 87.56 176 VAL A O 1
ATOM 1441 N N . ASN A 1 177 ? 14.336 8.493 -17.421 1.00 86.88 177 ASN A N 1
ATOM 1442 C CA . ASN A 1 177 ? 14.823 7.661 -16.312 1.00 86.88 177 ASN A CA 1
ATOM 1443 C C . ASN A 1 177 ? 14.131 6.287 -16.240 1.00 86.88 177 ASN A C 1
ATOM 1445 O O . ASN A 1 177 ? 14.746 5.284 -15.871 1.00 86.88 177 ASN A O 1
ATOM 1449 N N . CYS A 1 178 ? 12.835 6.218 -16.554 1.00 82.69 178 CYS A N 1
ATOM 1450 C CA . CYS A 1 178 ? 12.097 4.959 -16.602 1.00 82.69 178 CYS A CA 1
ATOM 1451 C C . CYS A 1 178 ? 12.591 4.069 -17.746 1.00 82.69 178 CYS A C 1
ATOM 1453 O O . CYS A 1 178 ? 12.750 2.862 -17.535 1.00 82.69 178 CYS A O 1
ATOM 1455 N N . HIS A 1 179 ? 12.862 4.659 -18.911 1.00 85.44 179 HIS A N 1
ATOM 1456 C CA . HIS A 1 179 ? 13.396 3.963 -20.074 1.00 85.44 179 HIS A CA 1
ATOM 1457 C C . HIS A 1 179 ? 14.825 3.471 -19.823 1.00 85.44 179 HIS A C 1
ATOM 1459 O O . HIS A 1 179 ? 15.084 2.276 -19.949 1.00 85.44 179 HIS A O 1
ATOM 1465 N N . GLU A 1 180 ? 15.722 4.331 -19.339 1.00 89.31 180 GLU A N 1
ATOM 1466 C CA . GLU A 1 180 ? 17.087 3.952 -18.952 1.00 89.31 180 GLU A CA 1
ATOM 1467 C C . GLU A 1 180 ? 17.090 2.865 -17.872 1.00 89.31 180 GLU A C 1
ATOM 1469 O O . GLU A 1 180 ? 17.821 1.879 -17.963 1.00 89.31 180 GLU A O 1
ATOM 1474 N N . GLY A 1 181 ? 16.214 2.983 -16.869 1.00 89.50 181 GLY A N 1
ATOM 1475 C CA . GLY A 1 181 ? 16.052 1.963 -15.841 1.00 89.50 181 GLY A CA 1
ATOM 1476 C C . GLY A 1 181 ? 15.548 0.627 -16.399 1.00 89.50 181 GLY A C 1
ATOM 1477 O O . GLY A 1 181 ? 15.962 -0.430 -15.918 1.00 89.50 181 GLY A O 1
ATOM 1478 N N . ALA A 1 182 ? 14.661 0.648 -17.397 1.00 86.75 182 ALA A N 1
ATOM 1479 C CA . ALA A 1 182 ? 14.195 -0.554 -18.087 1.00 86.75 182 ALA A CA 1
ATOM 1480 C C . ALA A 1 182 ? 15.308 -1.185 -18.931 1.00 86.75 182 ALA A C 1
ATOM 1482 O O . ALA A 1 182 ? 15.574 -2.378 -18.772 1.00 86.75 182 ALA A O 1
ATOM 1483 N N . LEU A 1 183 ? 16.023 -0.388 -19.727 1.00 91.81 183 LEU A N 1
ATOM 1484 C CA . LEU A 1 183 ? 17.174 -0.835 -20.510 1.00 91.81 183 LEU A CA 1
ATOM 1485 C C . LEU A 1 183 ? 18.276 -1.416 -19.621 1.00 91.81 183 LEU A C 1
ATOM 1487 O O . LEU A 1 183 ? 18.833 -2.464 -19.941 1.00 91.81 183 LEU A O 1
ATOM 1491 N N . LEU A 1 184 ? 18.551 -0.812 -18.462 1.00 92.56 184 LEU A N 1
ATOM 1492 C CA . LEU A 1 184 ? 19.530 -1.336 -17.510 1.00 92.56 184 LEU A CA 1
ATOM 1493 C C . LEU A 1 184 ? 19.111 -2.702 -16.949 1.00 92.56 184 LEU A C 1
ATOM 1495 O O . LEU A 1 184 ? 19.962 -3.573 -16.768 1.00 92.56 184 LEU A O 1
ATOM 1499 N N . ARG A 1 185 ? 17.813 -2.921 -16.687 1.00 90.56 185 ARG A N 1
ATOM 1500 C CA . ARG A 1 185 ? 17.296 -4.235 -16.264 1.00 90.56 185 ARG A CA 1
ATOM 1501 C C . ARG A 1 185 ? 17.433 -5.274 -17.374 1.00 90.56 185 ARG A C 1
ATOM 1503 O O . ARG A 1 185 ? 17.904 -6.371 -17.088 1.00 90.56 185 ARG A O 1
ATOM 1510 N N . VAL A 1 186 ? 17.096 -4.918 -18.615 1.00 93.25 186 VAL A N 1
ATOM 1511 C CA . VAL A 1 186 ? 17.259 -5.800 -19.783 1.00 93.25 186 VAL A CA 1
ATOM 1512 C C . VAL A 1 186 ? 18.734 -6.141 -19.993 1.00 93.25 186 VAL A C 1
ATOM 1514 O O . VAL A 1 186 ? 19.084 -7.314 -20.052 1.00 93.25 186 VAL A O 1
ATOM 1517 N N . ARG A 1 187 ? 19.633 -5.149 -19.988 1.00 94.88 187 ARG A N 1
ATOM 1518 C CA . ARG A 1 187 ? 21.081 -5.367 -20.125 1.00 94.88 187 ARG A CA 1
ATOM 1519 C C . ARG A 1 187 ? 21.633 -6.262 -19.014 1.00 94.88 187 ARG A C 1
ATOM 1521 O O . ARG A 1 187 ? 22.413 -7.165 -19.298 1.00 94.88 187 ARG A O 1
ATOM 1528 N N . LYS A 1 188 ? 21.213 -6.059 -17.758 1.00 94.62 188 LYS A N 1
ATOM 1529 C CA . LYS A 1 188 ? 21.588 -6.938 -16.635 1.00 94.62 188 LYS A CA 1
ATOM 1530 C C . LYS A 1 188 ? 21.072 -8.364 -16.824 1.00 94.62 188 LYS A C 1
ATOM 1532 O O . LYS A 1 188 ? 21.814 -9.299 -16.544 1.00 94.62 188 LYS A O 1
ATOM 1537 N N . ALA A 1 189 ? 19.844 -8.533 -17.312 1.00 91.12 189 ALA A N 1
ATOM 1538 C CA . ALA A 1 189 ? 19.275 -9.846 -17.596 1.00 91.12 189 ALA A CA 1
ATOM 1539 C C . ALA A 1 189 ? 20.035 -10.563 -18.724 1.00 91.12 189 ALA A C 1
ATOM 1541 O O . ALA A 1 189 ? 20.414 -11.715 -18.548 1.00 91.12 189 ALA A O 1
ATOM 1542 N N . VAL A 1 190 ? 20.350 -9.868 -19.822 1.00 95.12 190 VAL A N 1
ATOM 1543 C CA . VAL A 1 190 ? 21.138 -10.414 -20.942 1.00 95.12 190 VAL A CA 1
ATOM 1544 C C . VAL A 1 190 ? 22.547 -10.802 -20.492 1.00 95.12 190 VAL A C 1
ATOM 1546 O O . VAL A 1 190 ? 23.007 -11.899 -20.790 1.00 95.12 190 VAL A O 1
ATOM 1549 N N . MET A 1 191 ? 23.230 -9.942 -19.729 1.00 92.50 191 MET A N 1
ATOM 1550 C CA . MET A 1 191 ? 24.556 -10.259 -19.184 1.00 92.50 191 MET A CA 1
ATOM 1551 C C . MET A 1 191 ? 24.507 -11.443 -18.216 1.00 92.50 191 MET A C 1
ATOM 1553 O O . MET A 1 191 ? 25.425 -12.261 -18.209 1.00 92.50 191 MET A O 1
ATOM 1557 N N . LYS A 1 192 ? 23.440 -11.553 -17.411 1.00 90.12 192 LYS A N 1
ATOM 1558 C CA . LYS A 1 192 ? 23.224 -12.716 -16.549 1.00 90.12 192 LYS A CA 1
ATOM 1559 C C . LYS A 1 192 ? 23.034 -13.983 -17.384 1.00 90.12 192 LYS A C 1
ATOM 1561 O O . LYS A 1 192 ? 23.702 -14.967 -17.102 1.00 90.12 192 LYS A O 1
ATOM 1566 N N . HIS A 1 193 ? 22.188 -13.942 -18.413 1.00 84.94 193 HIS A N 1
ATOM 1567 C CA . HIS A 1 193 ? 21.950 -15.079 -19.303 1.00 84.94 193 HIS A CA 1
ATOM 1568 C C . HIS A 1 193 ? 23.250 -15.549 -19.960 1.00 84.94 193 HIS A C 1
ATOM 1570 O O . HIS A 1 193 ? 23.636 -16.695 -19.777 1.00 84.94 193 HIS A O 1
ATOM 1576 N N . ARG A 1 194 ? 24.005 -14.630 -20.581 1.00 91.31 194 ARG A N 1
ATOM 1577 C CA . ARG A 1 194 ? 25.318 -14.936 -21.173 1.00 91.31 194 ARG A CA 1
ATOM 1578 C C . ARG A 1 194 ? 26.280 -15.563 -20.165 1.00 91.31 194 ARG A C 1
ATOM 1580 O O . ARG A 1 194 ? 26.949 -16.536 -20.482 1.00 91.31 194 ARG A O 1
ATOM 1587 N N . ARG A 1 195 ? 26.342 -15.041 -18.935 1.00 89.06 195 ARG A N 1
ATOM 1588 C CA . ARG A 1 195 ? 27.185 -15.620 -17.875 1.00 89.06 195 ARG A CA 1
ATOM 1589 C C . ARG A 1 195 ? 26.751 -17.044 -17.515 1.00 89.06 195 ARG A C 1
ATOM 1591 O O . ARG A 1 195 ? 27.601 -17.894 -17.299 1.00 89.06 195 ARG A O 1
ATOM 1598 N N . CYS A 1 196 ? 25.446 -17.294 -17.459 1.00 80.06 196 CYS A N 1
ATOM 1599 C CA . CYS A 1 196 ? 24.887 -18.613 -17.177 1.00 80.06 196 CYS A CA 1
ATOM 1600 C C . CYS A 1 196 ? 25.006 -19.600 -18.349 1.00 80.06 196 CYS A C 1
ATOM 1602 O O . CYS A 1 196 ? 24.806 -20.791 -18.115 1.00 80.06 196 CYS A O 1
ATOM 1604 N N . ASP A 1 197 ? 25.247 -19.138 -19.578 1.00 86.19 197 ASP A N 1
ATOM 1605 C CA . ASP A 1 197 ? 25.496 -19.998 -20.745 1.00 86.19 197 ASP A CA 1
ATOM 1606 C C . ASP A 1 197 ? 26.970 -20.405 -20.836 1.00 86.19 197 ASP A C 1
ATOM 1608 O O . ASP A 1 197 ? 27.272 -21.542 -21.178 1.00 86.19 197 ASP A O 1
ATOM 1612 N N . MET A 1 198 ? 27.883 -19.499 -20.471 1.00 86.38 198 MET A N 1
ATOM 1613 C CA . MET A 1 198 ? 29.327 -19.761 -20.502 1.00 86.38 198 MET A CA 1
ATOM 1614 C C . MET A 1 198 ? 29.812 -20.677 -19.370 1.00 86.38 198 MET A C 1
ATOM 1616 O O . MET A 1 198 ? 30.864 -21.292 -19.506 1.00 86.38 198 MET A O 1
ATOM 1620 N N . ASP A 1 199 ? 29.083 -20.758 -18.252 1.00 93.31 199 ASP A N 1
ATOM 1621 C CA . ASP A 1 199 ? 29.484 -21.547 -17.082 1.00 93.31 199 ASP A CA 1
ATOM 1622 C C . ASP A 1 199 ? 28.297 -22.344 -16.494 1.00 93.31 199 ASP A C 1
ATOM 1624 O O . ASP A 1 199 ? 27.542 -21.842 -15.644 1.00 93.31 199 ASP A O 1
ATOM 1628 N N . PRO A 1 200 ? 28.121 -23.610 -16.918 1.00 92.25 200 PRO A N 1
ATOM 1629 C CA . PRO A 1 200 ? 27.117 -24.512 -16.359 1.00 92.25 200 PRO A CA 1
ATOM 1630 C C . PRO A 1 200 ? 27.289 -24.771 -14.854 1.00 92.25 200 PRO A C 1
ATOM 1632 O O . PRO A 1 200 ? 26.295 -24.982 -14.152 1.00 92.25 200 PRO A O 1
ATOM 1635 N N . GLN A 1 201 ? 28.518 -24.717 -14.323 1.00 95.06 201 GLN A N 1
ATOM 1636 C CA . GLN A 1 201 ? 28.770 -24.937 -12.896 1.00 95.06 201 GLN A CA 1
ATOM 1637 C C . GLN A 1 201 ? 28.251 -23.768 -12.058 1.00 95.06 201 GLN A C 1
ATOM 1639 O O . GLN A 1 201 ? 27.649 -23.979 -11.002 1.00 95.06 201 GLN A O 1
ATOM 1644 N N . LEU A 1 202 ? 28.412 -22.531 -12.538 1.00 90.56 202 LEU A N 1
ATOM 1645 C CA . LEU A 1 202 ? 27.815 -21.361 -11.894 1.00 90.56 202 LEU A CA 1
ATOM 1646 C C . LEU A 1 202 ? 26.284 -21.470 -11.844 1.00 90.56 202 LEU A C 1
ATOM 1648 O O . LEU A 1 202 ? 25.682 -21.170 -10.811 1.00 90.56 202 LEU A O 1
ATOM 1652 N N . ARG A 1 203 ? 25.649 -21.942 -12.927 1.00 88.00 203 ARG A N 1
ATOM 1653 C CA . ARG A 1 203 ? 24.194 -22.175 -12.973 1.00 88.00 203 ARG A CA 1
ATOM 1654 C C . ARG A 1 203 ? 23.756 -23.204 -11.927 1.00 88.00 203 ARG A C 1
ATOM 1656 O O . ARG A 1 203 ? 22.770 -22.966 -11.228 1.00 88.00 203 ARG A O 1
ATOM 1663 N N . ALA A 1 204 ? 24.498 -24.304 -11.784 1.00 93.25 204 ALA A N 1
ATOM 1664 C CA . ALA A 1 204 ? 24.236 -25.317 -10.763 1.00 93.25 204 ALA A CA 1
ATOM 1665 C C . ALA A 1 204 ? 24.336 -24.733 -9.340 1.00 93.25 204 ALA A C 1
ATOM 1667 O O . ALA A 1 204 ? 23.383 -24.850 -8.570 1.00 93.25 204 ALA A O 1
ATOM 1668 N N . ARG A 1 205 ? 25.408 -23.985 -9.030 1.00 95.19 205 ARG A N 1
ATOM 1669 C CA . ARG A 1 205 ? 25.589 -23.318 -7.724 1.00 95.19 205 ARG A CA 1
ATOM 1670 C C . ARG A 1 205 ? 24.485 -22.301 -7.416 1.00 95.19 205 ARG A C 1
ATOM 1672 O O . ARG A 1 205 ? 23.998 -22.239 -6.287 1.00 95.19 205 ARG A O 1
ATOM 1679 N N . GLU A 1 206 ? 24.064 -21.500 -8.399 1.00 92.56 206 GLU A N 1
ATOM 1680 C CA . GLU A 1 206 ? 22.935 -20.573 -8.221 1.00 92.56 206 GLU 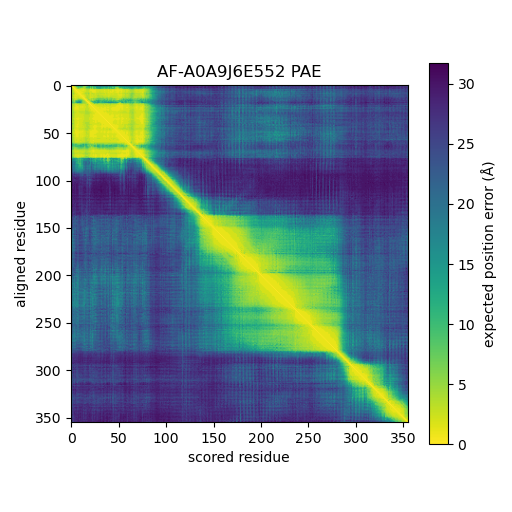A CA 1
ATOM 1681 C C . GLU A 1 206 ? 21.623 -21.322 -7.932 1.00 92.56 206 GLU A C 1
ATOM 1683 O O . GLU A 1 206 ? 20.829 -20.878 -7.093 1.00 92.56 206 GLU A O 1
ATOM 1688 N N . ALA A 1 207 ? 21.392 -22.454 -8.605 1.00 92.94 207 ALA A N 1
ATOM 1689 C CA . ALA A 1 207 ? 20.224 -23.299 -8.379 1.00 92.94 207 ALA A CA 1
ATOM 1690 C C . ALA A 1 207 ? 20.245 -23.943 -6.984 1.00 92.94 207 ALA A C 1
ATOM 1692 O O . ALA A 1 207 ? 19.221 -23.911 -6.298 1.00 92.94 207 ALA A O 1
ATOM 1693 N N . ASP A 1 208 ? 21.396 -24.439 -6.524 1.00 97.12 208 ASP A N 1
ATOM 1694 C CA . ASP A 1 208 ? 21.578 -24.961 -5.164 1.00 97.12 208 ASP A CA 1
ATOM 1695 C C . ASP A 1 208 ? 21.310 -23.899 -4.105 1.00 97.12 208 ASP A C 1
ATOM 1697 O O . ASP A 1 208 ? 20.505 -24.110 -3.199 1.00 97.12 208 ASP A O 1
ATOM 1701 N N . HIS A 1 209 ? 21.879 -22.703 -4.263 1.00 96.75 209 HIS A N 1
ATOM 1702 C CA . HIS A 1 209 ? 21.606 -21.602 -3.344 1.00 96.75 209 HIS A CA 1
ATOM 1703 C C . HIS A 1 209 ? 20.107 -21.239 -3.335 1.00 96.75 209 HIS A C 1
ATOM 1705 O O . HIS A 1 209 ? 19.547 -20.868 -2.296 1.00 96.75 209 HIS A O 1
ATOM 1711 N N . LYS A 1 210 ? 19.420 -21.309 -4.481 1.00 95.19 210 LYS A N 1
ATOM 1712 C CA . LYS A 1 210 ? 17.971 -21.072 -4.541 1.00 95.19 210 LYS A CA 1
ATOM 1713 C C . LYS A 1 210 ? 17.192 -22.163 -3.800 1.00 95.19 210 LYS A C 1
ATOM 1715 O O . LYS A 1 210 ? 16.291 -21.811 -3.041 1.00 95.19 210 LYS A O 1
ATOM 1720 N N . ARG A 1 211 ? 17.558 -23.439 -3.968 1.00 96.62 211 ARG A N 1
ATOM 1721 C CA . ARG A 1 211 ? 16.981 -24.566 -3.213 1.00 96.62 211 ARG A CA 1
ATOM 1722 C C . ARG A 1 211 ? 17.187 -24.390 -1.711 1.00 96.62 211 ARG A C 1
ATOM 1724 O O . ARG A 1 211 ? 16.219 -24.463 -0.965 1.00 96.62 211 ARG A O 1
ATOM 1731 N N . GLN A 1 212 ? 18.399 -24.040 -1.286 1.00 97.12 212 GLN A N 1
ATOM 1732 C CA . GLN A 1 212 ? 18.720 -23.798 0.120 1.00 97.12 212 GLN A CA 1
ATOM 1733 C C . GLN A 1 212 ? 17.900 -22.642 0.708 1.00 97.12 212 GLN A C 1
ATOM 1735 O O . GLN A 1 212 ? 17.359 -22.754 1.801 1.00 97.12 212 GLN A O 1
ATOM 1740 N N . ARG A 1 213 ? 17.722 -21.539 -0.036 1.00 95.25 213 ARG A N 1
ATOM 1741 C CA . ARG A 1 213 ? 16.828 -20.448 0.394 1.00 95.25 213 ARG A CA 1
ATOM 1742 C C . ARG A 1 213 ? 15.389 -20.920 0.574 1.00 95.25 213 ARG A C 1
ATOM 1744 O O . ARG A 1 213 ? 14.759 -20.571 1.563 1.00 95.25 213 ARG A O 1
ATOM 1751 N N . GLN A 1 214 ? 14.877 -21.716 -0.361 1.00 95.31 214 GLN A N 1
ATOM 1752 C CA . GLN A 1 214 ? 13.520 -22.255 -0.268 1.00 95.31 214 GLN A CA 1
ATOM 1753 C C . GLN A 1 214 ? 13.357 -23.220 0.912 1.00 95.31 214 GLN A C 1
ATOM 1755 O O . GLN A 1 214 ? 12.307 -23.198 1.554 1.00 95.31 214 GLN A O 1
ATOM 1760 N N . GLN A 1 215 ? 14.382 -24.023 1.209 1.00 95.62 215 GLN A N 1
ATOM 1761 C CA . GLN A 1 215 ? 14.428 -24.888 2.388 1.00 95.62 215 GLN A CA 1
ATOM 1762 C C . GLN A 1 215 ? 14.422 -24.059 3.677 1.00 95.62 215 GLN A C 1
ATOM 1764 O O . GLN A 1 215 ? 13.518 -24.236 4.485 1.00 95.62 215 GLN A O 1
ATOM 1769 N N . ASN A 1 216 ? 15.307 -23.067 3.810 1.00 95.88 216 ASN A N 1
ATOM 1770 C CA . ASN A 1 216 ? 15.338 -22.172 4.973 1.00 95.88 216 ASN A CA 1
ATOM 1771 C C . ASN A 1 216 ? 14.000 -21.432 5.171 1.00 95.88 216 ASN A C 1
ATOM 1773 O O . ASN A 1 216 ? 13.497 -21.320 6.287 1.00 95.88 216 ASN A O 1
ATOM 1777 N N . ASP A 1 217 ? 13.381 -20.950 4.087 1.00 94.12 217 ASP A N 1
ATOM 1778 C CA . ASP A 1 217 ? 12.061 -20.311 4.143 1.00 94.12 217 ASP A CA 1
ATOM 1779 C C . ASP A 1 217 ? 10.962 -21.300 4.578 1.00 94.12 217 ASP A C 1
ATOM 1781 O O . ASP A 1 217 ? 10.008 -20.920 5.263 1.00 94.12 217 ASP A O 1
ATOM 1785 N N . ALA A 1 218 ? 11.058 -22.570 4.175 1.00 93.31 218 ALA A N 1
ATOM 1786 C CA . ALA A 1 218 ? 10.143 -23.620 4.612 1.00 93.31 218 ALA A CA 1
ATOM 1787 C C . ALA A 1 218 ? 10.336 -23.966 6.095 1.00 93.31 218 ALA A C 1
ATOM 1789 O O . ALA A 1 218 ? 9.343 -24.055 6.816 1.00 93.31 218 ALA A O 1
ATOM 1790 N N . GLU A 1 219 ? 11.579 -24.067 6.562 1.00 97.31 219 GLU A N 1
ATOM 1791 C CA . GLU A 1 219 ? 11.923 -24.288 7.970 1.00 97.31 219 GLU A CA 1
ATOM 1792 C C . GLU A 1 219 ? 11.435 -23.141 8.859 1.00 97.31 219 GLU A C 1
ATOM 1794 O O . GLU A 1 219 ? 10.775 -23.381 9.866 1.00 97.31 219 GLU A O 1
ATOM 1799 N N . LEU A 1 220 ? 11.643 -21.883 8.455 1.00 97.00 220 LEU A N 1
ATOM 1800 C CA . LEU A 1 220 ? 11.121 -20.720 9.182 1.00 97.00 220 LEU A CA 1
ATOM 1801 C C . LEU A 1 220 ? 9.591 -20.745 9.294 1.00 97.00 220 LEU A C 1
ATOM 1803 O O . LEU A 1 220 ? 9.033 -20.424 10.347 1.00 97.00 220 LEU A O 1
ATOM 1807 N N . ARG A 1 221 ? 8.892 -21.156 8.227 1.00 95.19 221 ARG A N 1
ATOM 1808 C CA . ARG A 1 221 ? 7.433 -21.347 8.269 1.00 95.19 221 ARG A CA 1
ATOM 1809 C C . ARG A 1 221 ? 7.034 -22.494 9.199 1.00 95.19 221 ARG A C 1
ATOM 1811 O O . ARG A 1 221 ? 6.050 -22.348 9.924 1.00 95.19 221 ARG A O 1
ATOM 1818 N N . ALA A 1 222 ? 7.779 -23.598 9.201 1.00 96.50 222 ALA A N 1
ATOM 1819 C CA . ALA A 1 222 ? 7.537 -24.736 10.084 1.00 96.50 222 ALA A CA 1
ATOM 1820 C C . ALA A 1 222 ? 7.731 -24.354 11.561 1.00 96.50 222 ALA A C 1
ATOM 1822 O O . ALA A 1 222 ? 6.823 -24.573 12.363 1.00 96.50 222 ALA A O 1
ATOM 1823 N N . LEU A 1 223 ? 8.834 -23.676 11.894 1.00 97.62 223 LEU A N 1
ATOM 1824 C CA . LEU A 1 223 ? 9.115 -23.151 13.234 1.00 97.62 223 LEU A CA 1
ATOM 1825 C C . LEU A 1 223 ? 8.036 -22.166 13.700 1.00 97.62 223 LEU A C 1
ATOM 1827 O O . LEU A 1 223 ? 7.560 -22.248 14.832 1.00 97.62 223 LEU A O 1
ATOM 1831 N N . GLY A 1 224 ? 7.585 -21.266 12.820 1.00 97.31 224 GLY A N 1
ATOM 1832 C CA . GLY A 1 224 ? 6.478 -20.357 13.121 1.00 97.31 224 GLY A CA 1
ATOM 1833 C C . GLY A 1 224 ? 5.168 -21.097 13.421 1.00 97.31 224 GLY A C 1
ATOM 1834 O O . GLY A 1 224 ? 4.450 -20.745 14.361 1.00 97.31 224 GLY A O 1
ATOM 1835 N N . ALA A 1 225 ? 4.868 -22.156 12.665 1.00 96.69 225 ALA A N 1
ATOM 1836 C CA . ALA A 1 225 ? 3.697 -22.994 12.902 1.00 96.69 225 ALA A CA 1
ATOM 1837 C C . ALA A 1 225 ? 3.809 -23.795 14.212 1.00 96.69 225 ALA A C 1
ATOM 1839 O O . ALA A 1 225 ? 2.817 -23.930 14.929 1.00 96.69 225 ALA A O 1
ATOM 1840 N N . GLU A 1 226 ? 4.995 -24.296 14.559 1.00 97.81 226 GLU A N 1
ATOM 1841 C CA . GLU A 1 226 ? 5.262 -24.973 15.834 1.00 97.81 226 GLU A CA 1
ATOM 1842 C C . GLU A 1 226 ? 5.131 -24.045 17.032 1.00 97.81 226 GLU A C 1
ATOM 1844 O O . GLU A 1 226 ? 4.438 -24.388 17.988 1.00 97.81 226 GLU A O 1
ATOM 1849 N N . ALA A 1 227 ? 5.714 -22.848 16.964 1.00 97.19 227 ALA A N 1
ATOM 1850 C CA . ALA A 1 227 ? 5.551 -21.830 17.996 1.00 97.19 227 ALA A CA 1
ATOM 1851 C C . ALA A 1 227 ? 4.067 -21.494 18.205 1.00 97.19 227 ALA A C 1
ATOM 1853 O O . ALA A 1 227 ? 3.596 -21.388 19.338 1.00 97.19 227 ALA A O 1
ATOM 1854 N N . GLN A 1 228 ? 3.293 -21.412 17.117 1.00 95.75 228 GLN A N 1
ATOM 1855 C CA . GLN A 1 228 ? 1.850 -21.215 17.204 1.00 95.75 228 GLN A CA 1
ATOM 1856 C C . GLN A 1 228 ? 1.124 -22.415 17.835 1.00 95.75 228 GLN A C 1
ATOM 1858 O O . GLN A 1 228 ? 0.162 -22.209 18.578 1.00 95.75 228 GLN A O 1
ATOM 1863 N N . ARG A 1 229 ? 1.552 -23.656 17.564 1.00 96.06 229 ARG A N 1
ATOM 1864 C CA . ARG A 1 229 ? 1.004 -24.863 18.211 1.00 96.06 229 ARG A CA 1
ATOM 1865 C C . ARG A 1 229 ? 1.306 -24.884 19.708 1.00 96.06 229 ARG A C 1
ATOM 1867 O O . ARG A 1 229 ? 0.369 -25.063 20.481 1.00 96.06 229 ARG A O 1
ATOM 1874 N N . ARG A 1 230 ? 2.553 -24.622 20.112 1.00 96.00 230 ARG A N 1
ATOM 1875 C CA . ARG A 1 230 ? 2.954 -24.520 21.527 1.00 96.00 230 ARG A CA 1
ATOM 1876 C C . ARG A 1 230 ? 2.151 -23.450 22.253 1.00 96.00 230 ARG A C 1
ATOM 1878 O O . ARG A 1 230 ? 1.512 -23.742 23.249 1.00 96.00 230 ARG A O 1
ATOM 1885 N N . HIS A 1 231 ? 2.020 -22.261 21.664 1.00 94.25 231 HIS A N 1
ATOM 1886 C CA . HIS A 1 231 ? 1.207 -21.196 22.252 1.00 94.25 231 HIS A CA 1
ATOM 1887 C C . HIS A 1 231 ? -0.254 -21.614 22.509 1.00 94.25 231 HIS A C 1
ATOM 1889 O O . HIS A 1 231 ? -0.842 -21.205 23.511 1.00 94.25 231 HIS A O 1
ATOM 1895 N N . ARG A 1 232 ? -0.845 -22.435 21.624 1.00 90.38 232 ARG A N 1
ATOM 1896 C CA . ARG A 1 232 ? -2.194 -22.997 21.822 1.00 90.38 232 ARG A CA 1
ATOM 1897 C C . ARG A 1 232 ? -2.228 -24.060 22.924 1.00 90.38 232 ARG A C 1
ATOM 1899 O O . ARG A 1 232 ? -3.224 -24.114 23.637 1.00 90.38 232 ARG A O 1
ATOM 1906 N N . GLN A 1 233 ? -1.181 -24.876 23.047 1.00 94.12 233 GLN A N 1
ATOM 1907 C CA . GLN A 1 233 ? -1.047 -25.886 24.104 1.00 94.12 233 GLN A CA 1
ATOM 1908 C C . GLN A 1 233 ? -0.839 -25.253 25.481 1.00 94.12 233 GLN A C 1
ATOM 1910 O O . GLN A 1 233 ? -1.465 -25.693 26.436 1.00 94.12 233 GLN A O 1
ATOM 1915 N N . ASP A 1 234 ? -0.039 -24.190 25.568 1.00 94.62 234 ASP A N 1
ATOM 1916 C CA . ASP A 1 234 ? 0.269 -23.508 26.830 1.00 94.62 234 ASP A CA 1
ATOM 1917 C C . ASP A 1 234 ? -0.908 -22.664 27.340 1.00 94.62 234 ASP A C 1
ATOM 1919 O O . ASP A 1 234 ? -1.014 -22.375 28.528 1.00 94.62 234 ASP A O 1
ATOM 1923 N N . ASN A 1 235 ? -1.810 -22.240 26.446 1.00 93.88 235 ASN A N 1
ATOM 1924 C CA . ASN A 1 235 ? -2.893 -21.313 26.781 1.00 93.88 235 ASN A CA 1
ATOM 1925 C C . ASN A 1 235 ? -4.282 -21.792 26.313 1.00 93.88 235 ASN A C 1
ATOM 1927 O O . ASN A 1 235 ? -5.006 -21.011 25.674 1.00 93.88 235 ASN A O 1
ATOM 1931 N N . PRO A 1 236 ? -4.718 -23.023 26.650 1.00 90.56 236 PRO A N 1
ATOM 1932 C CA . PRO A 1 236 ? -5.969 -23.590 26.142 1.00 90.56 236 PRO A CA 1
ATOM 1933 C C . PRO A 1 236 ? -7.184 -22.765 26.594 1.00 90.56 236 PRO A C 1
ATOM 1935 O O . PRO A 1 236 ? -8.101 -22.495 25.814 1.00 90.56 236 PRO A O 1
ATOM 1938 N N . HIS A 1 237 ? -7.145 -22.250 27.826 1.00 93.56 237 HIS A N 1
ATOM 1939 C CA . HIS A 1 237 ? -8.211 -21.426 28.391 1.00 93.56 237 HIS A CA 1
ATOM 1940 C C . HIS A 1 237 ? -8.335 -20.056 27.723 1.00 93.56 237 HIS A C 1
ATOM 1942 O O . HIS A 1 237 ? -9.432 -19.510 27.653 1.00 93.56 237 HIS A O 1
ATOM 1948 N N . THR A 1 238 ? -7.250 -19.489 27.185 1.00 90.38 238 THR A N 1
ATOM 1949 C CA . THR A 1 238 ? -7.323 -18.170 26.535 1.00 90.38 238 THR A CA 1
ATOM 1950 C C . THR A 1 238 ? -8.090 -18.228 25.217 1.00 90.38 238 THR A C 1
ATOM 1952 O O . THR A 1 238 ? -8.855 -17.310 24.913 1.00 90.38 238 THR A O 1
ATOM 1955 N N . ALA A 1 239 ? -7.930 -19.317 24.458 1.00 87.81 239 ALA A N 1
ATOM 1956 C CA . ALA A 1 239 ? -8.667 -19.556 23.226 1.00 87.81 239 ALA A CA 1
ATOM 1957 C C . ALA A 1 239 ? -10.151 -19.805 23.518 1.00 87.81 239 ALA A C 1
ATOM 1959 O O . ALA A 1 239 ? -11.004 -19.187 22.880 1.00 87.81 239 ALA A O 1
ATOM 1960 N N . ALA A 1 240 ? -10.449 -20.637 24.523 1.00 90.25 240 ALA A N 1
ATOM 1961 C CA . ALA A 1 240 ? -11.813 -20.892 24.979 1.00 90.25 240 ALA A CA 1
ATOM 1962 C C . ALA A 1 240 ? -12.496 -19.610 25.484 1.00 90.25 240 ALA A C 1
ATOM 1964 O O . ALA A 1 240 ? -13.583 -19.278 25.022 1.00 90.25 240 ALA A O 1
ATOM 1965 N N . ARG A 1 241 ? -11.825 -18.822 26.335 1.00 94.38 241 ARG A N 1
ATOM 1966 C CA . ARG A 1 241 ? -12.350 -17.553 26.862 1.00 94.38 241 ARG A CA 1
ATOM 1967 C C . ARG A 1 241 ? -12.615 -16.532 25.757 1.00 94.38 241 ARG A C 1
ATOM 1969 O O . ARG A 1 241 ? -13.683 -15.940 25.737 1.00 94.38 241 ARG A O 1
ATOM 1976 N N . LYS A 1 242 ? -11.695 -16.361 24.797 1.00 93.81 242 LYS A N 1
ATOM 1977 C CA . LYS A 1 242 ? -11.926 -15.489 23.626 1.00 93.81 242 LYS A CA 1
ATOM 1978 C C . LYS A 1 242 ? -13.065 -15.983 22.740 1.00 93.81 242 LYS A C 1
ATOM 1980 O O . LYS A 1 242 ? -13.743 -15.174 22.109 1.00 93.81 242 LYS A O 1
ATOM 1985 N N . ALA A 1 243 ? -13.232 -17.298 22.613 1.00 92.25 243 ALA A N 1
ATOM 1986 C CA . ALA A 1 243 ? -14.348 -17.862 21.870 1.00 92.25 243 ALA A CA 1
ATOM 1987 C C . ALA A 1 243 ? -15.674 -17.588 22.590 1.00 92.25 243 ALA A C 1
ATOM 1989 O O . ALA A 1 243 ? -16.635 -17.219 21.922 1.00 92.25 243 ALA A O 1
ATOM 1990 N N . GLU A 1 244 ? -15.710 -17.706 23.918 1.00 95.81 244 GLU A N 1
ATOM 1991 C CA . GLU A 1 244 ? -16.893 -17.424 24.736 1.00 95.81 244 GLU A CA 1
ATOM 1992 C C . GLU A 1 244 ? -17.252 -15.937 24.746 1.00 95.81 244 GLU A C 1
ATOM 1994 O O . GLU A 1 244 ? -18.390 -15.582 24.470 1.00 95.81 244 GLU A O 1
ATOM 1999 N N . GLU A 1 245 ? -16.268 -15.052 24.903 1.00 95.75 245 GLU A N 1
ATOM 2000 C CA . GLU A 1 245 ? -16.448 -13.598 24.791 1.00 95.75 245 GLU A CA 1
ATOM 2001 C C . GLU A 1 245 ? -17.055 -13.213 23.429 1.00 95.75 245 GLU A C 1
ATOM 2003 O O . GLU A 1 245 ? -17.982 -12.411 23.343 1.00 95.75 245 GLU A O 1
ATOM 2008 N N . ARG A 1 246 ? -16.615 -13.859 22.338 1.00 92.94 246 ARG A N 1
ATOM 2009 C CA . ARG A 1 246 ? -17.230 -13.681 21.011 1.00 92.94 246 ARG A CA 1
ATOM 2010 C C . ARG A 1 246 ? -18.657 -14.226 20.929 1.00 92.94 246 ARG A C 1
ATOM 2012 O O . ARG A 1 246 ? -19.426 -13.718 20.114 1.00 92.94 246 ARG A O 1
ATOM 2019 N N . ARG A 1 247 ? -19.013 -15.271 21.686 1.00 93.31 247 ARG A N 1
ATOM 2020 C CA . ARG A 1 247 ? -20.398 -15.776 21.756 1.00 93.31 247 ARG A CA 1
ATOM 2021 C C . ARG A 1 247 ? -21.279 -14.802 22.526 1.00 93.31 247 ARG A C 1
ATOM 2023 O O . ARG A 1 247 ? -22.322 -14.437 21.995 1.00 93.31 247 ARG A O 1
ATOM 2030 N N . GLN A 1 248 ? -20.830 -14.333 23.688 1.00 95.06 248 GLN A N 1
ATOM 2031 C CA . GLN A 1 248 ? -21.528 -13.332 24.499 1.00 95.06 248 GLN A CA 1
ATOM 2032 C C . GLN A 1 248 ? -21.760 -12.047 23.700 1.00 95.06 248 GLN A C 1
ATOM 2034 O O . GLN A 1 248 ? -22.901 -11.637 23.526 1.00 95.06 248 GLN A O 1
ATOM 2039 N N . GLN A 1 249 ? -20.724 -11.516 23.044 1.00 92.81 249 GLN A N 1
ATOM 2040 C CA . GLN A 1 249 ? -20.851 -10.332 22.187 1.00 92.81 249 GLN A CA 1
ATOM 2041 C C . GLN A 1 249 ? -21.867 -10.517 21.040 1.00 92.81 249 GLN A C 1
ATOM 2043 O O . GLN A 1 249 ? -22.502 -9.560 20.599 1.00 92.81 249 GLN A O 1
ATOM 2048 N N . ARG A 1 250 ? -22.032 -11.745 20.530 1.00 89.44 250 ARG A N 1
ATOM 2049 C CA . ARG A 1 250 ? -23.043 -12.070 19.507 1.00 89.44 250 ARG A CA 1
ATOM 2050 C C . ARG A 1 250 ? -24.449 -12.235 20.081 1.00 89.44 250 ARG A C 1
ATOM 2052 O O . ARG A 1 250 ? -25.401 -12.039 19.333 1.00 89.44 250 ARG A O 1
ATOM 2059 N N . GLN A 1 251 ? -24.581 -12.627 21.348 1.00 93.25 251 GLN A N 1
ATOM 2060 C CA . GLN A 1 251 ? -25.867 -12.685 22.048 1.00 93.25 251 GLN A CA 1
ATOM 2061 C C . GLN A 1 251 ? -26.347 -11.280 22.416 1.00 93.25 251 GLN A C 1
ATOM 2063 O O . GLN A 1 251 ? -27.501 -10.952 22.166 1.00 93.25 251 GLN A O 1
ATOM 2068 N N . GLU A 1 252 ? -25.447 -10.435 22.917 1.00 94.94 252 GLU A N 1
ATOM 2069 C CA . GLU A 1 252 ? -25.738 -9.043 23.279 1.00 94.94 252 GLU A CA 1
ATOM 2070 C C . GLU A 1 252 ? -26.095 -8.175 22.064 1.00 94.94 252 GLU A C 1
ATOM 2072 O O . GLU A 1 252 ? -26.767 -7.155 22.199 1.00 94.94 252 GLU A O 1
ATOM 2077 N N . ASN A 1 253 ? -25.651 -8.561 20.864 1.00 93.56 253 ASN A N 1
ATOM 2078 C CA . ASN A 1 253 ? -25.895 -7.795 19.649 1.00 93.56 253 ASN A CA 1
ATOM 2079 C C . ASN A 1 253 ? -26.228 -8.711 18.452 1.00 93.56 253 ASN A C 1
ATOM 2081 O O . ASN A 1 253 ? -25.336 -9.093 17.682 1.00 93.56 253 ASN A O 1
ATOM 2085 N N . PRO A 1 254 ? -27.511 -9.063 18.253 1.00 90.44 254 PRO A N 1
ATOM 2086 C CA . PRO A 1 254 ? -27.931 -9.925 17.147 1.00 90.44 254 PRO A CA 1
ATOM 2087 C C . PRO A 1 254 ? -27.672 -9.291 15.767 1.00 90.44 254 PRO A C 1
ATOM 2089 O O . PRO A 1 254 ? -27.345 -10.003 14.812 1.00 90.44 254 PRO A O 1
ATOM 2092 N N . ASP A 1 255 ? -27.702 -7.960 15.662 1.00 93.25 255 ASP A N 1
ATOM 2093 C CA . ASP A 1 255 ? -27.424 -7.239 14.413 1.00 93.25 255 ASP A CA 1
ATOM 2094 C C . ASP A 1 255 ? -25.962 -7.358 13.974 1.00 93.25 255 ASP A C 1
ATOM 2096 O O . ASP A 1 255 ? -25.661 -7.407 12.775 1.00 93.25 255 ASP A O 1
ATOM 2100 N N . LEU A 1 256 ? -25.030 -7.462 14.928 1.00 89.00 256 LEU A N 1
ATOM 2101 C CA . LEU A 1 256 ? -23.617 -7.721 14.647 1.00 89.00 256 LEU A CA 1
ATOM 2102 C C . LEU A 1 256 ? -23.434 -9.043 13.888 1.00 89.00 256 LEU A C 1
ATOM 2104 O O . LEU A 1 256 ? -22.620 -9.106 12.963 1.00 89.00 256 LEU A O 1
ATOM 2108 N N . ARG A 1 257 ? -24.226 -10.077 14.208 1.00 88.62 257 ARG A N 1
ATOM 2109 C CA . ARG A 1 257 ? -24.197 -11.365 13.495 1.00 88.62 257 ARG A CA 1
ATOM 2110 C C . ARG A 1 257 ? -24.674 -11.217 12.050 1.00 88.62 257 ARG A C 1
ATOM 2112 O O . ARG A 1 257 ? -24.027 -11.752 11.147 1.00 88.62 257 ARG A O 1
ATOM 2119 N N . SER A 1 258 ? -25.757 -10.473 11.826 1.00 91.75 258 SER A N 1
ATOM 2120 C CA . SER A 1 258 ? -26.289 -10.192 10.486 1.00 91.75 258 SER A CA 1
ATOM 2121 C C . SER A 1 258 ? -25.283 -9.416 9.632 1.00 91.75 258 SER A C 1
ATOM 2123 O O . SER A 1 258 ? -24.969 -9.836 8.516 1.00 91.75 258 SER A O 1
ATOM 2125 N N . ARG A 1 259 ? -24.672 -8.363 10.1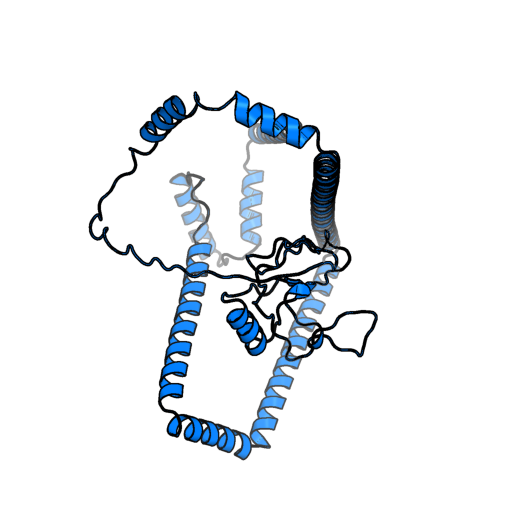92 1.00 93.88 259 ARG A N 1
ATOM 2126 C CA . ARG A 1 259 ? -23.632 -7.567 9.519 1.00 93.88 259 ARG A CA 1
ATOM 2127 C C . ARG A 1 259 ? -22.363 -8.373 9.227 1.00 93.88 259 ARG A C 1
ATOM 2129 O O . ARG A 1 259 ? -21.798 -8.245 8.142 1.00 93.88 259 ARG A O 1
ATOM 2136 N N . GLU A 1 260 ? -21.899 -9.220 10.153 1.00 92.12 260 GLU A N 1
ATOM 2137 C CA . GLU A 1 260 ? -20.729 -10.085 9.916 1.00 92.12 260 GLU A CA 1
ATOM 2138 C C . GLU A 1 260 ? -21.020 -11.116 8.811 1.00 92.12 260 GLU A C 1
ATOM 2140 O O . GLU A 1 260 ? -20.172 -11.371 7.950 1.00 92.12 260 GLU A O 1
ATOM 2145 N N . ALA A 1 261 ? -22.229 -11.687 8.794 1.00 92.75 261 ALA A N 1
ATOM 2146 C CA . ALA A 1 261 ? -22.655 -12.617 7.755 1.00 92.75 261 ALA A CA 1
ATOM 2147 C C . ALA A 1 261 ? -22.738 -11.942 6.377 1.00 92.75 261 ALA A C 1
ATOM 2149 O O . ALA A 1 261 ? -22.260 -12.510 5.394 1.00 92.75 261 ALA A O 1
ATOM 2150 N N . GLU A 1 262 ? -23.295 -10.733 6.291 1.00 96.69 262 GLU A N 1
ATOM 2151 C CA . GLU A 1 262 ? -23.344 -9.946 5.055 1.00 96.69 262 GLU A CA 1
ATOM 2152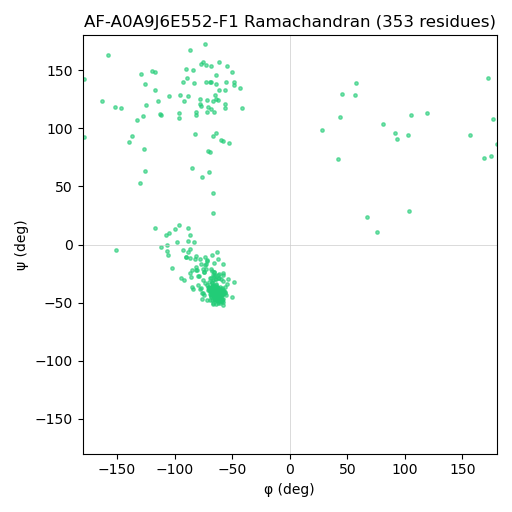 C C . GLU A 1 262 ? -21.939 -9.570 4.566 1.00 96.69 262 GLU A C 1
ATOM 2154 O O . GLU A 1 262 ? -21.604 -9.811 3.404 1.00 96.69 262 GLU A O 1
ATOM 2159 N N . ALA A 1 263 ? -21.060 -9.109 5.461 1.00 96.25 263 ALA A N 1
ATOM 2160 C CA . ALA A 1 263 ? -19.665 -8.825 5.132 1.00 96.25 263 ALA A CA 1
ATOM 2161 C C . ALA A 1 263 ? -18.941 -10.064 4.573 1.00 96.25 263 ALA A C 1
ATOM 2163 O O . ALA A 1 263 ? -18.194 -9.959 3.599 1.00 96.25 263 ALA A O 1
ATOM 2164 N N . ARG A 1 264 ? -19.198 -11.258 5.130 1.00 96.75 264 ARG A N 1
ATOM 2165 C CA . ARG A 1 264 ? -18.667 -12.530 4.603 1.00 96.75 264 ARG A CA 1
ATOM 2166 C C . ARG A 1 264 ? -19.253 -12.907 3.241 1.00 96.75 264 ARG A C 1
ATOM 2168 O O . ARG A 1 264 ? -18.551 -13.530 2.446 1.00 96.75 264 ARG A O 1
ATOM 2175 N N . ARG A 1 265 ? -20.518 -12.582 2.955 1.00 97.31 265 ARG A N 1
ATOM 2176 C CA . ARG A 1 265 ? -21.111 -12.782 1.617 1.00 97.31 265 ARG A CA 1
ATOM 2177 C C . ARG A 1 265 ? -20.460 -11.853 0.595 1.00 97.31 265 ARG A C 1
ATOM 2179 O O . ARG A 1 265 ? -20.030 -12.333 -0.446 1.00 97.31 265 ARG A O 1
ATOM 2186 N N . LEU A 1 266 ? -20.316 -10.568 0.920 1.00 96.75 266 LEU A N 1
ATOM 2187 C CA . LEU A 1 266 ? -19.656 -9.587 0.052 1.00 96.75 266 LEU A CA 1
ATOM 2188 C C . LEU A 1 266 ? -18.192 -9.942 -0.210 1.00 96.75 266 LEU A C 1
ATOM 2190 O O . LEU A 1 266 ? -17.734 -9.835 -1.343 1.00 96.75 266 LEU A O 1
ATOM 2194 N N . TRP A 1 267 ? -17.465 -10.402 0.812 1.00 95.75 267 TRP A N 1
ATOM 2195 C CA . TRP A 1 267 ? -16.074 -10.820 0.649 1.00 95.75 267 TRP A CA 1
ATOM 2196 C C . TRP A 1 267 ? -15.946 -12.034 -0.279 1.00 95.75 267 TRP A C 1
ATOM 2198 O O . TRP A 1 267 ? -15.158 -11.987 -1.217 1.00 95.75 267 TRP A O 1
ATOM 2208 N N . ARG A 1 268 ? -16.784 -13.067 -0.095 1.00 96.88 268 ARG A N 1
ATOM 2209 C CA . ARG A 1 268 ? -16.830 -14.229 -1.001 1.00 96.88 268 ARG A CA 1
ATOM 2210 C C . ARG A 1 268 ? -17.241 -13.849 -2.423 1.00 96.88 268 ARG A C 1
ATOM 2212 O O . ARG A 1 268 ? -16.693 -14.397 -3.369 1.00 96.88 268 ARG A O 1
ATOM 2219 N N . ARG A 1 269 ? -18.171 -12.901 -2.585 1.00 96.88 269 ARG A N 1
ATOM 2220 C CA . ARG A 1 269 ? -18.561 -12.376 -3.903 1.00 96.88 269 ARG A CA 1
ATOM 2221 C C . ARG A 1 269 ? -17.388 -11.683 -4.590 1.00 96.88 269 ARG A C 1
ATOM 2223 O O . ARG A 1 269 ? -17.106 -11.989 -5.736 1.00 96.88 269 ARG A O 1
ATOM 2230 N N . ALA A 1 270 ? -16.683 -10.808 -3.875 1.00 93.81 270 ALA A N 1
ATOM 2231 C CA . ALA A 1 270 ? -15.521 -10.102 -4.406 1.00 93.81 270 ALA A CA 1
ATOM 2232 C C . ALA A 1 270 ? -14.367 -11.055 -4.759 1.00 93.81 270 ALA A C 1
ATOM 2234 O O . ALA A 1 270 ? -13.699 -10.856 -5.769 1.00 93.81 270 ALA A O 1
ATOM 2235 N N . GLU A 1 271 ? -14.135 -12.091 -3.948 1.00 95.44 271 GLU A N 1
ATOM 2236 C CA . GLU A 1 271 ? -13.144 -13.131 -4.240 1.00 95.44 271 GLU A CA 1
ATOM 2237 C C . GLU A 1 271 ? -13.539 -13.938 -5.483 1.00 95.44 271 GLU A C 1
ATOM 2239 O O . GLU A 1 271 ? -12.732 -14.081 -6.395 1.00 95.44 271 GLU A O 1
ATOM 2244 N N . ALA A 1 272 ? -14.801 -14.370 -5.579 1.00 95.25 272 ALA A N 1
ATOM 2245 C CA . ALA A 1 272 ? -15.317 -15.067 -6.755 1.00 95.25 272 ALA A CA 1
ATOM 2246 C C . ALA A 1 272 ? -15.258 -14.202 -8.024 1.00 95.25 272 ALA A C 1
ATOM 2248 O O . ALA A 1 272 ? -14.876 -14.699 -9.080 1.00 95.25 272 ALA A O 1
ATOM 2249 N N . GLU A 1 273 ? -15.585 -12.911 -7.929 1.00 96.44 273 GLU A N 1
ATOM 2250 C CA . GLU A 1 273 ? -15.427 -11.950 -9.024 1.00 96.44 273 GLU A CA 1
ATOM 2251 C C . GLU A 1 273 ? -13.960 -11.816 -9.429 1.00 96.44 273 GLU A C 1
ATOM 2253 O O . GLU A 1 273 ? -13.659 -11.864 -10.617 1.00 96.44 273 GLU A O 1
ATOM 2258 N N . GLN A 1 274 ? -13.031 -11.700 -8.475 1.00 91.44 274 GLN A N 1
ATOM 2259 C CA . GLN A 1 274 ? -11.603 -11.638 -8.782 1.00 91.44 274 GLN A CA 1
ATOM 2260 C C . GLN A 1 274 ? -11.125 -12.917 -9.481 1.00 91.44 274 GLN A C 1
ATOM 2262 O O . GLN A 1 274 ? -10.448 -12.832 -10.501 1.00 91.44 274 GLN A O 1
ATOM 2267 N N . THR A 1 275 ? -11.515 -14.094 -8.990 1.00 93.62 275 THR A N 1
ATOM 2268 C CA . THR A 1 275 ? -11.197 -15.370 -9.640 1.00 93.62 275 THR A CA 1
ATOM 2269 C C . THR A 1 275 ? -11.833 -15.473 -11.030 1.00 93.62 275 THR A C 1
ATOM 2271 O O . THR A 1 275 ? -11.204 -15.986 -11.953 1.00 93.62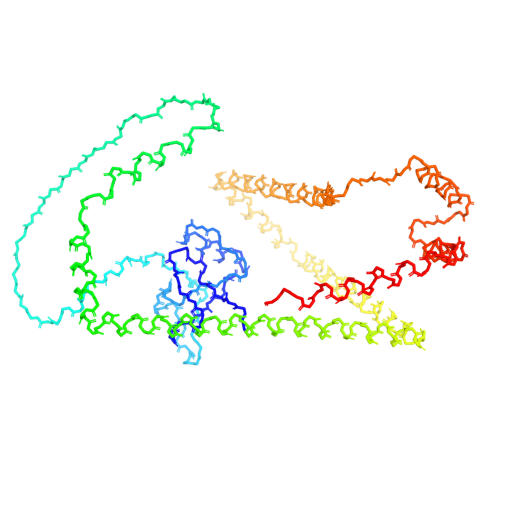 275 THR A O 1
ATOM 2274 N N . ALA A 1 276 ? -13.054 -14.966 -11.220 1.00 94.00 276 ALA A N 1
ATOM 2275 C CA . ALA A 1 276 ? -13.702 -14.911 -12.530 1.00 94.00 276 ALA A CA 1
ATOM 2276 C C . ALA A 1 276 ? -12.949 -13.980 -13.492 1.00 94.00 276 ALA A C 1
ATOM 2278 O O . ALA A 1 276 ? -12.702 -14.357 -14.635 1.00 94.00 276 ALA A O 1
ATOM 2279 N N . TRP A 1 277 ? -12.515 -12.809 -13.020 1.00 90.00 277 TRP A N 1
ATOM 2280 C CA . TRP A 1 277 ? -11.660 -11.895 -13.776 1.00 90.00 277 TRP A CA 1
ATOM 2281 C C . TRP A 1 277 ? -10.311 -12.520 -14.132 1.00 90.00 277 TRP A C 1
ATOM 2283 O O . TRP A 1 277 ? -9.860 -12.358 -15.260 1.00 90.00 277 TRP A O 1
ATOM 2293 N N . GLU A 1 278 ? -9.675 -13.249 -13.216 1.00 88.81 278 GLU A N 1
ATOM 2294 C CA . GLU A 1 278 ? -8.416 -13.958 -13.478 1.00 88.81 278 GLU A CA 1
ATOM 2295 C C . GLU A 1 278 ? -8.603 -15.060 -14.532 1.00 88.81 278 GLU A C 1
ATOM 2297 O O . GLU A 1 278 ? -7.790 -15.167 -15.448 1.00 88.81 278 GLU A O 1
ATOM 2302 N N . ARG A 1 279 ? -9.710 -15.814 -14.477 1.00 89.88 279 ARG A N 1
ATOM 2303 C CA . ARG A 1 279 ? -10.054 -16.821 -15.497 1.00 89.88 279 ARG A CA 1
ATOM 2304 C C . ARG A 1 279 ? -10.339 -16.194 -16.860 1.00 89.88 279 ARG A C 1
ATOM 2306 O O . ARG A 1 279 ? -9.825 -16.673 -17.863 1.00 89.88 279 ARG A O 1
ATOM 2313 N N . LEU A 1 280 ? -11.118 -15.113 -16.913 1.00 89.50 280 LEU A N 1
ATOM 2314 C CA . LEU A 1 280 ? -11.389 -14.406 -18.168 1.00 89.50 280 LEU A CA 1
ATOM 2315 C C . LEU A 1 280 ? -10.118 -13.753 -18.721 1.00 89.50 280 LEU A C 1
ATOM 2317 O O . LEU A 1 280 ? -9.858 -13.853 -19.912 1.00 89.50 280 LEU A O 1
ATOM 2321 N N . GLY A 1 281 ? -9.285 -13.153 -17.868 1.00 82.12 281 GLY A N 1
ATOM 2322 C CA . GLY A 1 281 ? -8.012 -12.536 -18.249 1.00 82.12 281 GLY A CA 1
ATOM 2323 C C . GLY A 1 281 ? -6.970 -13.529 -18.767 1.00 82.12 281 GLY A C 1
ATOM 2324 O O . GLY A 1 281 ? -6.157 -13.162 -19.607 1.00 82.12 281 GLY A O 1
ATOM 2325 N N . GLN A 1 282 ? -7.027 -14.793 -18.339 1.00 63.94 282 GLN A N 1
ATOM 2326 C CA . GLN A 1 282 ? -6.243 -15.877 -18.941 1.00 63.94 282 GLN A CA 1
ATOM 2327 C C . GLN A 1 282 ? -6.764 -16.294 -20.331 1.00 63.94 282 GLN A C 1
ATOM 2329 O O . GLN A 1 282 ? -6.016 -16.898 -21.095 1.00 63.94 282 GLN A O 1
ATOM 2334 N N . HIS A 1 283 ? -8.000 -15.926 -20.692 1.00 53.56 283 HIS A N 1
ATOM 2335 C CA . HIS A 1 283 ? -8.617 -16.219 -21.991 1.00 53.56 283 HIS A CA 1
ATOM 2336 C C . HIS A 1 283 ? -8.711 -15.025 -22.951 1.00 53.56 283 HIS A C 1
ATOM 2338 O O . HIS A 1 283 ? -8.989 -15.234 -24.131 1.00 53.56 283 HIS A O 1
ATOM 2344 N N . VAL A 1 284 ? -8.421 -13.792 -22.520 1.00 49.41 284 VAL A N 1
ATOM 2345 C CA . VAL A 1 284 ? -8.258 -12.656 -23.443 1.00 49.41 284 VAL A CA 1
ATOM 2346 C C . VAL A 1 284 ? -6.824 -12.630 -23.977 1.00 49.41 284 VAL A C 1
ATOM 2348 O O . VAL A 1 284 ? -6.053 -11.706 -23.725 1.00 49.41 284 VAL A O 1
ATOM 2351 N N . VAL A 1 285 ? -6.457 -13.654 -24.751 1.00 53.56 285 VAL A N 1
ATOM 2352 C CA . VAL A 1 285 ? -5.484 -13.427 -25.825 1.00 53.56 285 VAL A CA 1
ATOM 2353 C C . VAL A 1 285 ? -6.215 -12.523 -26.822 1.00 53.56 285 VAL A C 1
ATOM 2355 O O . VAL A 1 285 ? -7.329 -12.866 -27.223 1.00 53.56 285 VAL A O 1
ATOM 2358 N N . PRO A 1 286 ? -5.688 -11.337 -27.167 1.00 45.12 286 PRO A N 1
ATOM 2359 C CA . PRO A 1 286 ? -6.391 -10.417 -28.048 1.00 45.12 286 PRO A CA 1
ATOM 2360 C C . PRO A 1 286 ? -6.725 -11.121 -29.368 1.00 45.12 286 PRO A C 1
ATOM 2362 O O . PRO A 1 286 ? -5.832 -11.507 -30.117 1.00 45.12 286 PRO A O 1
ATOM 2365 N N . LEU A 1 287 ? -8.022 -11.256 -29.662 1.00 46.28 287 LEU A N 1
ATOM 2366 C CA . LEU A 1 287 ? -8.579 -11.762 -30.926 1.00 46.28 287 LEU A CA 1
ATOM 2367 C C . LEU A 1 287 ? -8.303 -10.824 -32.123 1.00 46.28 287 LEU A C 1
ATOM 2369 O O . LEU A 1 287 ? -9.060 -10.795 -33.086 1.00 46.28 287 LEU A O 1
ATOM 2373 N N . SER A 1 288 ? -7.224 -10.040 -32.092 1.00 48.25 288 SER A N 1
ATOM 2374 C CA . SER A 1 288 ? -6.817 -9.159 -33.190 1.00 48.25 288 SER A CA 1
ATOM 2375 C C . SER A 1 288 ? -5.757 -9.777 -34.105 1.00 48.25 288 SER A C 1
ATOM 2377 O O . SER A 1 288 ? -5.124 -9.059 -34.873 1.00 48.25 288 SER A O 1
ATOM 2379 N N . GLN A 1 289 ? -5.568 -11.095 -34.063 1.00 47.41 289 GLN A N 1
ATOM 2380 C CA . GLN A 1 289 ? -5.013 -11.832 -35.194 1.00 47.41 289 GLN A CA 1
ATOM 2381 C C . GLN A 1 289 ? -5.994 -12.951 -35.550 1.00 47.41 289 GLN A C 1
ATOM 2383 O O . GLN A 1 289 ? -6.280 -13.783 -34.684 1.00 47.41 289 GLN A O 1
ATOM 2388 N N . PRO A 1 290 ? -6.550 -12.987 -36.777 1.00 40.44 290 PRO A N 1
ATOM 2389 C CA . PRO A 1 290 ? -7.246 -14.176 -37.234 1.00 40.44 290 PRO A CA 1
ATOM 2390 C C . PRO A 1 290 ? -6.255 -15.332 -37.129 1.00 40.44 290 PRO A C 1
ATOM 2392 O O . PRO A 1 290 ? -5.163 -15.287 -37.692 1.00 40.44 290 PRO A O 1
ATOM 2395 N N . ASN A 1 291 ? -6.622 -16.341 -36.347 1.00 45.84 291 ASN A N 1
ATOM 2396 C CA . ASN A 1 291 ? -5.866 -17.572 -36.217 1.00 45.84 291 ASN A CA 1
ATOM 2397 C C . ASN A 1 291 ? -5.982 -18.321 -37.554 1.00 45.84 291 ASN A C 1
ATOM 2399 O O . ASN A 1 291 ? -6.783 -19.238 -37.703 1.00 45.84 291 ASN A O 1
ATOM 2403 N N . THR A 1 292 ? -5.203 -17.918 -38.556 1.00 44.84 292 THR A N 1
ATOM 2404 C CA . THR A 1 292 ? -4.950 -18.710 -39.762 1.00 44.84 292 THR A CA 1
ATOM 2405 C C . THR A 1 292 ? -3.961 -19.818 -39.414 1.00 44.84 292 THR A C 1
ATOM 2407 O O . THR A 1 292 ? -2.872 -19.906 -39.972 1.00 44.84 292 THR A O 1
ATOM 2410 N N . VAL A 1 293 ? -4.322 -20.661 -38.448 1.00 48.59 293 VAL A N 1
ATOM 2411 C CA . VAL A 1 293 ? -3.723 -21.987 -38.335 1.00 48.59 293 VAL A CA 1
ATOM 2412 C C . VAL A 1 293 ? -4.499 -22.830 -39.332 1.00 48.59 293 VAL A C 1
ATOM 2414 O O . VAL A 1 293 ? -5.616 -23.269 -39.060 1.00 48.59 293 VAL A O 1
ATOM 2417 N N . TRP A 1 294 ? -3.935 -22.948 -40.533 1.00 51.12 294 TRP A N 1
ATOM 2418 C CA . TRP A 1 294 ? -4.489 -23.719 -41.641 1.00 51.12 294 TRP A CA 1
ATOM 2419 C C . TRP A 1 294 ? -4.862 -25.143 -41.177 1.00 51.12 294 TRP A C 1
ATOM 2421 O O . TRP A 1 294 ? -4.185 -25.682 -40.293 1.00 51.12 294 TRP A O 1
ATOM 2431 N N . PRO A 1 295 ? -5.895 -25.790 -41.752 1.00 59.88 295 PRO A N 1
ATOM 2432 C CA . PRO A 1 295 ? -6.305 -27.151 -41.378 1.00 59.88 295 PRO A CA 1
ATOM 2433 C C . PRO A 1 295 ? -5.138 -28.156 -41.319 1.00 59.88 295 PRO A C 1
ATOM 2435 O O . PRO A 1 295 ? -5.095 -29.025 -40.449 1.00 59.88 295 PRO A O 1
ATOM 2438 N N . GLU A 1 296 ? -4.131 -27.973 -42.172 1.00 53.59 296 GLU A N 1
ATOM 2439 C CA . GLU A 1 296 ? -2.905 -28.776 -42.234 1.00 53.59 296 GLU A CA 1
ATOM 2440 C C . GLU A 1 296 ? -2.007 -28.626 -40.993 1.00 53.59 296 GLU A C 1
ATOM 2442 O O . GLU A 1 296 ? -1.434 -29.607 -40.513 1.00 53.59 296 GLU A 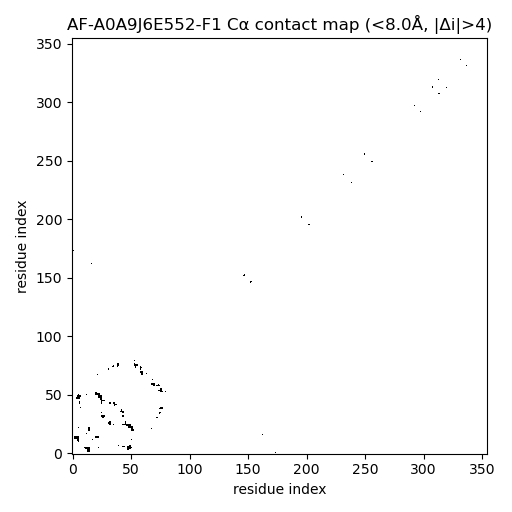O 1
ATOM 2447 N N . GLN A 1 297 ? -1.941 -27.434 -40.388 1.00 55.94 297 GLN A N 1
ATOM 2448 C CA . GLN A 1 297 ? -1.214 -27.235 -39.132 1.00 55.94 297 GLN A CA 1
ATOM 2449 C C . GLN A 1 297 ? -1.915 -27.912 -37.953 1.00 55.94 297 GLN A C 1
ATOM 2451 O O . GLN A 1 297 ? -1.232 -28.418 -37.065 1.00 55.94 297 GLN A O 1
ATOM 2456 N N . GLN A 1 298 ? -3.251 -28.004 -37.942 1.00 63.06 298 GLN A N 1
ATOM 2457 C CA . GLN A 1 298 ? -3.941 -28.781 -36.906 1.00 63.06 298 GLN A CA 1
ATOM 2458 C C . GLN A 1 298 ? -3.663 -30.282 -37.028 1.00 63.06 298 GLN A C 1
ATOM 2460 O O . GLN A 1 298 ? -3.507 -30.958 -36.010 1.00 63.06 298 GLN A O 1
ATOM 2465 N N . VAL A 1 299 ? -3.552 -30.803 -38.253 1.00 69.12 299 VAL A N 1
ATOM 2466 C CA . VAL A 1 299 ? -3.123 -32.190 -38.487 1.00 69.12 299 VAL A CA 1
ATOM 2467 C C . VAL A 1 299 ? -1.690 -32.395 -37.989 1.00 69.12 299 VAL A C 1
ATOM 2469 O O . VAL A 1 299 ? -1.421 -33.389 -37.316 1.00 69.12 299 VAL A O 1
ATOM 2472 N N . CYS A 1 300 ? -0.794 -31.435 -38.228 1.00 68.81 300 CYS A N 1
ATOM 2473 C CA . CYS A 1 300 ? 0.586 -31.477 -37.740 1.00 68.81 300 CYS A CA 1
ATOM 2474 C C . CYS A 1 300 ? 0.666 -31.440 -36.201 1.00 68.81 300 CYS A C 1
ATOM 2476 O O . CYS A 1 300 ? 1.359 -32.252 -35.594 1.00 68.81 300 CYS A O 1
ATOM 2478 N N . ILE A 1 301 ? -0.131 -30.587 -35.546 1.00 67.88 301 ILE A N 1
ATOM 2479 C CA . ILE A 1 301 ? -0.218 -30.521 -34.077 1.00 67.88 301 ILE A CA 1
ATOM 2480 C C . ILE A 1 301 ? -0.741 -31.841 -33.494 1.00 67.88 301 ILE A C 1
ATOM 2482 O O . ILE A 1 301 ? -0.200 -32.329 -32.503 1.00 67.88 301 ILE A O 1
ATOM 2486 N N . ARG A 1 302 ? -1.759 -32.460 -34.108 1.00 74.12 302 ARG A N 1
ATOM 2487 C CA . ARG A 1 302 ? -2.289 -33.759 -33.653 1.00 74.12 302 ARG A CA 1
ATOM 2488 C C . ARG A 1 302 ? -1.279 -34.891 -33.840 1.00 74.12 302 ARG A C 1
ATOM 2490 O O . ARG A 1 302 ? -1.134 -35.705 -32.933 1.00 74.12 302 ARG A O 1
ATOM 2497 N N . LYS A 1 303 ? -0.558 -34.918 -34.967 1.00 71.62 303 LYS A N 1
ATOM 2498 C CA . LYS A 1 303 ? 0.520 -35.890 -35.217 1.00 71.62 303 LYS A CA 1
ATOM 2499 C C . LYS A 1 303 ? 1.664 -35.729 -34.217 1.00 71.62 303 LYS A C 1
ATOM 2501 O O . LYS A 1 303 ? 2.072 -36.719 -33.623 1.00 71.62 303 LYS A O 1
ATOM 2506 N N . ASN A 1 304 ? 2.095 -34.498 -33.940 1.00 66.62 304 ASN A N 1
ATOM 2507 C CA . ASN A 1 304 ? 3.115 -34.236 -32.924 1.00 66.62 304 ASN A CA 1
ATOM 2508 C C . ASN A 1 304 ? 2.645 -34.631 -31.524 1.00 66.62 304 ASN A C 1
ATOM 2510 O O . ASN A 1 304 ? 3.417 -35.212 -30.776 1.00 66.62 304 ASN A O 1
ATOM 2514 N N . ARG A 1 305 ? 1.377 -34.398 -31.167 1.00 74.94 305 ARG A N 1
ATOM 2515 C CA . ARG A 1 305 ? 0.848 -34.824 -29.862 1.00 74.94 305 ARG A CA 1
ATOM 2516 C C . ARG A 1 305 ? 0.761 -36.348 -29.731 1.00 74.94 305 ARG A C 1
ATOM 2518 O O . ARG A 1 305 ? 1.017 -36.881 -28.659 1.00 74.94 305 ARG A O 1
ATOM 2525 N N . ALA A 1 306 ? 0.435 -37.052 -30.815 1.00 74.75 306 ALA A N 1
ATOM 2526 C CA . ALA A 1 306 ? 0.483 -38.512 -30.849 1.00 74.75 306 ALA A CA 1
ATOM 2527 C C . ALA A 1 306 ? 1.924 -39.037 -30.714 1.00 74.75 306 ALA A C 1
ATOM 2529 O O . ALA A 1 306 ? 2.151 -39.984 -29.965 1.00 74.75 306 ALA A O 1
ATOM 2530 N N . LEU A 1 307 ? 2.891 -38.383 -31.367 1.00 72.00 307 LEU A N 1
ATOM 2531 C CA . LEU A 1 307 ? 4.315 -38.697 -31.240 1.00 72.00 307 LEU A CA 1
ATOM 2532 C C . LEU A 1 307 ? 4.821 -38.458 -29.805 1.00 72.00 307 LEU A C 1
ATOM 2534 O O . LEU A 1 307 ? 5.474 -39.320 -29.236 1.00 72.00 307 LEU A O 1
ATOM 2538 N N . MET A 1 308 ? 4.427 -37.342 -29.183 1.00 72.19 308 MET A N 1
ATOM 2539 C CA . MET A 1 308 ? 4.743 -37.005 -27.786 1.00 72.19 308 MET A CA 1
ATOM 2540 C C . MET A 1 308 ? 4.233 -38.062 -26.804 1.00 72.19 308 MET A C 1
ATOM 2542 O O . MET A 1 308 ? 4.961 -38.481 -25.907 1.00 72.19 308 MET A O 1
ATOM 2546 N N . ASN A 1 309 ? 2.998 -38.533 -27.005 1.00 78.88 309 ASN A N 1
ATOM 2547 C CA . ASN A 1 309 ? 2.421 -39.602 -26.192 1.00 78.88 309 ASN A CA 1
ATOM 2548 C C . ASN A 1 309 ? 3.139 -40.942 -26.410 1.00 78.88 309 ASN A C 1
ATOM 2550 O O . ASN A 1 309 ? 3.281 -41.709 -25.463 1.00 78.88 309 ASN A O 1
ATOM 2554 N N . HIS A 1 310 ? 3.592 -41.223 -27.635 1.00 80.12 310 HIS A N 1
ATOM 2555 C CA . HIS A 1 310 ? 4.364 -42.426 -27.950 1.00 80.12 310 HIS A CA 1
ATOM 2556 C C . HIS A 1 310 ? 5.775 -42.386 -27.335 1.00 80.12 310 HIS A C 1
ATOM 2558 O O . HIS A 1 310 ? 6.274 -43.407 -26.874 1.00 80.12 310 HIS A O 1
ATOM 2564 N N . GLU A 1 311 ? 6.408 -41.212 -27.292 1.00 79.75 311 GLU A N 1
ATOM 2565 C CA . GLU A 1 311 ? 7.755 -41.016 -26.734 1.00 79.75 311 GLU A CA 1
ATOM 2566 C C . GLU A 1 311 ? 7.761 -40.747 -25.216 1.00 79.75 311 GLU A C 1
ATOM 2568 O O . GLU A 1 311 ? 8.828 -40.652 -24.612 1.00 79.75 311 GLU A O 1
ATOM 2573 N N . GLY A 1 312 ? 6.589 -40.641 -24.577 1.00 86.94 312 GLY A N 1
ATOM 2574 C CA . GLY A 1 312 ? 6.465 -40.393 -23.136 1.00 86.94 312 GLY A CA 1
ATOM 2575 C C . GLY A 1 312 ? 6.943 -39.004 -22.699 1.00 86.94 312 GLY A C 1
ATOM 2576 O O . GLY A 1 312 ? 7.315 -38.818 -21.540 1.00 86.94 312 GLY A O 1
ATOM 2577 N N . LEU A 1 313 ? 6.958 -38.034 -23.616 1.00 77.25 313 LEU A N 1
ATOM 2578 C CA . LEU A 1 313 ? 7.443 -36.681 -23.357 1.00 77.25 313 LEU A CA 1
ATOM 2579 C C . LEU A 1 313 ? 6.307 -35.798 -22.835 1.00 77.25 313 LEU A C 1
ATOM 2581 O O . LEU A 1 313 ? 5.242 -35.701 -23.448 1.00 77.25 313 LEU A O 1
ATOM 2585 N N . ASP A 1 314 ? 6.536 -35.130 -21.703 1.00 76.25 314 ASP A N 1
ATOM 2586 C CA . ASP A 1 314 ? 5.578 -34.169 -21.161 1.00 76.25 314 ASP A CA 1
ATOM 2587 C C . ASP A 1 314 ? 5.591 -32.840 -21.941 1.00 76.25 314 ASP A C 1
ATOM 2589 O O . ASP A 1 314 ? 6.571 -32.469 -22.592 1.00 76.25 314 ASP A O 1
ATOM 2593 N N . GLU A 1 315 ? 4.483 -32.093 -21.871 1.00 61.72 315 GLU A N 1
ATOM 2594 C CA . GLU A 1 315 ? 4.307 -30.808 -22.571 1.00 61.72 315 GLU A CA 1
ATOM 2595 C C . GLU A 1 315 ? 5.296 -29.713 -22.104 1.00 61.72 315 GLU A C 1
ATOM 2597 O O . GLU A 1 315 ? 5.344 -28.632 -22.693 1.00 61.72 315 GLU A O 1
ATOM 2602 N N . THR A 1 316 ? 6.094 -29.976 -21.063 1.00 61.62 316 THR A N 1
ATOM 2603 C CA . THR A 1 316 ? 7.097 -29.063 -20.500 1.00 61.62 316 THR A CA 1
ATOM 2604 C C . THR A 1 316 ? 8.541 -29.456 -20.816 1.00 61.62 316 THR A C 1
ATOM 2606 O O . THR A 1 316 ? 9.462 -28.728 -20.435 1.00 61.62 316 THR A O 1
ATOM 2609 N N . SER A 1 317 ? 8.761 -30.559 -21.536 1.00 65.31 317 SER A N 1
ATOM 2610 C CA . SER A 1 317 ? 10.096 -31.034 -21.879 1.00 65.31 317 SER A CA 1
ATOM 2611 C C . SER A 1 317 ? 10.790 -30.082 -22.859 1.00 65.31 317 SER A C 1
ATOM 2613 O O . SER A 1 317 ? 10.361 -29.872 -23.997 1.00 65.31 317 SER A O 1
ATOM 2615 N N . THR A 1 318 ? 11.900 -29.495 -22.407 1.00 52.00 318 THR A N 1
ATOM 2616 C CA . THR A 1 318 ? 12.729 -28.538 -23.162 1.00 52.00 318 THR A CA 1
ATOM 2617 C C . THR A 1 318 ? 13.250 -29.109 -24.486 1.00 52.00 318 THR A C 1
ATOM 2619 O O . THR A 1 318 ? 13.459 -28.359 -25.442 1.00 52.00 318 THR A O 1
ATOM 2622 N N . ASP A 1 319 ? 13.399 -30.433 -24.572 1.00 58.81 319 ASP A N 1
ATOM 2623 C CA . ASP A 1 319 ? 13.907 -31.131 -25.758 1.00 58.81 319 ASP A CA 1
ATOM 2624 C C . ASP A 1 319 ? 12.950 -31.027 -26.953 1.00 58.81 319 ASP A C 1
ATOM 2626 O O . ASP A 1 319 ? 13.381 -31.015 -28.107 1.00 58.81 319 ASP A O 1
ATOM 2630 N N . VAL A 1 320 ? 11.654 -30.851 -26.690 1.00 55.50 320 VAL A N 1
ATOM 2631 C CA . VAL A 1 320 ? 10.606 -30.767 -27.714 1.00 55.50 320 VAL A CA 1
ATOM 2632 C C . VAL A 1 320 ? 10.624 -29.409 -28.405 1.00 55.50 320 VAL A C 1
ATOM 2634 O O . VAL A 1 320 ? 10.524 -29.339 -29.631 1.00 55.50 320 VAL A O 1
ATOM 2637 N N . TRP A 1 321 ? 10.804 -28.327 -27.640 1.00 60.66 321 TRP A N 1
ATOM 2638 C CA . TRP A 1 321 ? 10.919 -26.970 -28.185 1.00 60.66 321 TRP A CA 1
ATOM 2639 C C . TRP A 1 321 ? 12.210 -26.797 -28.983 1.00 60.66 321 TRP A C 1
ATOM 2641 O O . TRP A 1 321 ? 12.199 -26.147 -30.029 1.00 60.66 321 TRP A O 1
ATOM 2651 N N . CYS A 1 322 ? 13.304 -27.412 -28.525 1.00 59.31 322 CYS A N 1
ATOM 2652 C CA . CYS A 1 322 ? 14.563 -27.421 -29.258 1.00 59.31 322 CYS A CA 1
ATOM 2653 C C . CYS A 1 322 ? 14.436 -28.223 -30.556 1.00 59.31 322 CYS A C 1
ATOM 2655 O O . CYS A 1 322 ? 14.711 -27.657 -31.607 1.00 59.31 322 CYS A O 1
ATOM 2657 N N . LYS A 1 323 ? 13.931 -29.467 -30.536 1.00 62.78 323 LYS A N 1
ATOM 2658 C CA . LYS A 1 323 ? 13.764 -30.266 -31.767 1.00 62.78 323 LYS A CA 1
ATOM 2659 C C . LYS A 1 323 ? 12.837 -29.598 -32.778 1.00 62.78 323 LYS A C 1
ATOM 2661 O O . LYS A 1 323 ? 13.214 -29.456 -33.932 1.00 62.78 323 LYS A O 1
ATOM 2666 N N . THR A 1 324 ? 11.656 -29.130 -32.368 1.00 65.88 324 THR A N 1
ATOM 2667 C CA . THR A 1 324 ? 10.718 -28.502 -33.321 1.00 65.88 324 THR A CA 1
ATOM 2668 C C . THR A 1 324 ? 11.194 -27.153 -33.855 1.00 65.88 324 THR A C 1
ATOM 2670 O O . THR A 1 324 ? 10.839 -26.807 -34.981 1.00 65.88 324 THR A O 1
ATOM 2673 N N . ASN A 1 325 ? 11.991 -26.388 -33.100 1.00 61.97 325 ASN A N 1
ATOM 2674 C CA . ASN A 1 325 ? 12.620 -25.187 -33.652 1.00 61.97 325 ASN A CA 1
ATOM 2675 C C . ASN A 1 325 ? 13.804 -25.529 -34.551 1.00 61.97 325 ASN A C 1
ATOM 2677 O O . ASN A 1 325 ? 13.860 -24.993 -35.647 1.00 61.97 325 ASN A O 1
ATOM 2681 N N . ILE A 1 326 ? 14.708 -26.415 -34.130 1.00 68.69 326 ILE A N 1
ATOM 2682 C CA . ILE A 1 326 ? 15.889 -26.810 -34.911 1.00 68.69 326 ILE A CA 1
ATOM 2683 C C . ILE A 1 326 ? 15.459 -27.393 -36.261 1.00 68.69 326 ILE A C 1
ATOM 2685 O O . ILE A 1 326 ? 15.881 -26.880 -37.290 1.00 68.69 326 ILE A O 1
ATOM 2689 N N . GLN A 1 327 ? 14.494 -28.317 -36.273 1.00 66.50 327 GLN A N 1
ATOM 2690 C CA . GLN A 1 327 ? 13.931 -28.890 -37.502 1.00 66.50 327 GLN A CA 1
ATOM 2691 C C . GLN A 1 327 ? 13.328 -27.812 -38.425 1.00 66.50 327 GLN A C 1
ATOM 2693 O O . GLN A 1 327 ? 13.509 -27.835 -39.637 1.00 66.50 327 GLN A O 1
ATOM 2698 N N . LYS A 1 328 ? 12.657 -26.799 -37.854 1.00 70.12 328 LYS A N 1
ATOM 2699 C CA . LYS A 1 328 ? 12.118 -25.654 -38.611 1.00 70.12 328 LYS A CA 1
ATOM 2700 C C . LYS A 1 328 ? 13.191 -24.768 -39.248 1.00 70.12 328 LYS A C 1
ATOM 2702 O O . LYS A 1 328 ? 12.860 -24.024 -40.172 1.00 70.12 328 LYS A O 1
ATOM 2707 N N . TYR A 1 329 ? 14.412 -24.773 -38.721 1.00 62.03 329 TYR A N 1
ATOM 2708 C CA . TYR A 1 329 ? 15.534 -24.016 -39.273 1.00 62.03 329 TYR A CA 1
ATOM 2709 C C . TYR A 1 329 ? 16.393 -24.861 -40.220 1.00 62.03 329 TYR A C 1
ATOM 2711 O O . TYR A 1 329 ? 16.952 -24.292 -41.149 1.00 62.03 329 TYR A O 1
ATOM 2719 N N . GLU A 1 330 ? 16.458 -26.180 -40.028 1.00 71.50 330 GLU A N 1
ATOM 2720 C CA . GLU A 1 330 ? 17.194 -27.109 -40.899 1.00 71.50 330 GLU A CA 1
ATOM 2721 C C . GLU A 1 330 ? 16.451 -27.400 -42.214 1.00 71.50 330 GLU A C 1
ATOM 2723 O O . GLU A 1 330 ? 17.080 -27.433 -43.266 1.00 71.50 330 GLU A O 1
ATOM 2728 N N . ASP A 1 331 ? 15.117 -27.507 -42.193 1.00 69.44 331 ASP A N 1
ATOM 2729 C CA . ASP A 1 331 ? 14.310 -27.816 -43.389 1.00 69.44 331 ASP A CA 1
ATOM 2730 C C . ASP A 1 331 ? 13.887 -26.567 -44.192 1.00 69.44 331 ASP A C 1
ATOM 2732 O O . ASP A 1 331 ? 12.970 -26.613 -45.020 1.00 69.44 331 ASP A O 1
ATOM 2736 N N . ARG A 1 332 ? 14.496 -25.404 -43.928 1.00 65.75 332 ARG A N 1
ATOM 2737 C CA . ARG A 1 332 ? 14.070 -24.142 -44.543 1.00 65.75 332 ARG A CA 1
ATOM 2738 C C . ARG A 1 332 ? 14.846 -23.876 -45.838 1.00 65.75 332 ARG A C 1
ATOM 2740 O O . ARG A 1 332 ? 16.066 -23.785 -45.780 1.00 65.75 332 ARG A O 1
ATOM 2747 N N . PRO A 1 333 ? 14.173 -23.683 -46.988 1.00 77.12 333 PRO A N 1
ATOM 2748 C CA . PRO A 1 333 ? 14.861 -23.400 -48.243 1.00 77.12 333 PRO A CA 1
ATOM 2749 C C . PRO A 1 333 ? 15.600 -22.057 -48.172 1.00 77.12 333 PRO A C 1
ATOM 2751 O O . PRO A 1 333 ? 15.052 -21.067 -47.672 1.00 77.12 333 PRO A O 1
ATOM 2754 N N . ASP A 1 334 ? 16.825 -22.024 -48.704 1.00 76.19 334 ASP A N 1
ATOM 2755 C CA . ASP A 1 334 ? 17.767 -20.894 -48.617 1.00 76.19 334 ASP A CA 1
ATOM 2756 C C . ASP A 1 334 ? 17.167 -19.556 -49.088 1.00 76.19 334 ASP A C 1
ATOM 2758 O O . ASP A 1 334 ? 17.475 -18.484 -48.560 1.00 76.19 334 ASP A O 1
ATOM 2762 N N . GLU A 1 335 ? 16.221 -19.611 -50.023 1.00 72.19 335 GLU A N 1
ATOM 2763 C CA . GLU A 1 335 ? 15.518 -18.453 -50.582 1.00 72.19 335 GLU A CA 1
ATOM 2764 C C . GLU A 1 335 ? 14.693 -17.677 -49.532 1.00 72.19 335 GLU A C 1
ATOM 2766 O O . GLU A 1 335 ? 14.542 -16.456 -49.628 1.00 72.19 335 GLU A O 1
ATOM 2771 N N . GLN A 1 336 ? 14.201 -18.339 -48.476 1.00 66.12 336 GLN A N 1
ATOM 2772 C CA . GLN A 1 336 ? 13.443 -17.678 -47.401 1.00 66.12 336 GLN A CA 1
ATOM 2773 C C . GLN A 1 336 ? 14.329 -16.970 -46.374 1.00 66.12 336 GLN A C 1
ATOM 2775 O O . GLN A 1 336 ? 13.863 -16.058 -45.683 1.00 66.12 336 GLN A O 1
ATOM 2780 N N . VAL A 1 337 ? 15.602 -17.356 -46.265 1.00 69.56 337 VAL A N 1
ATOM 2781 C CA . VAL A 1 337 ? 16.552 -16.698 -45.359 1.00 69.56 337 VAL A CA 1
ATOM 2782 C C . VAL A 1 337 ? 16.830 -15.272 -45.848 1.00 69.56 337 VAL A C 1
ATOM 2784 O O . VAL A 1 337 ? 16.865 -14.338 -45.044 1.00 69.56 337 VAL A O 1
ATOM 2787 N N . ALA A 1 338 ? 16.909 -15.073 -47.167 1.00 70.00 338 ALA A N 1
ATOM 2788 C CA . ALA A 1 338 ? 17.118 -13.762 -47.783 1.00 70.00 338 ALA A CA 1
ATOM 2789 C C . ALA A 1 338 ? 15.940 -12.788 -47.563 1.00 70.00 338 ALA A C 1
ATOM 2791 O O . ALA A 1 338 ? 16.155 -11.610 -47.268 1.00 70.00 338 ALA A O 1
ATOM 2792 N N . LEU A 1 339 ? 14.694 -13.274 -47.636 1.00 68.44 339 LEU A N 1
ATOM 2793 C CA . LEU A 1 339 ? 13.493 -12.449 -47.438 1.00 68.44 339 LEU A CA 1
ATOM 2794 C C . LEU A 1 339 ? 13.359 -11.932 -45.999 1.00 68.44 339 LEU A C 1
ATOM 2796 O O . LEU A 1 339 ? 12.986 -10.779 -45.788 1.00 68.44 339 LEU A O 1
ATOM 2800 N N . MET A 1 340 ? 13.737 -12.738 -45.005 1.00 67.56 340 MET A N 1
ATOM 2801 C CA . MET A 1 340 ? 13.637 -12.340 -43.598 1.00 67.56 340 MET A CA 1
ATOM 2802 C C . MET A 1 340 ? 14.679 -11.273 -43.226 1.00 67.56 340 MET A C 1
ATOM 2804 O O . MET A 1 340 ? 14.374 -10.338 -42.485 1.00 67.56 340 MET A O 1
ATOM 2808 N N . TYR A 1 341 ? 15.883 -11.339 -43.809 1.00 65.75 341 TYR A N 1
ATOM 2809 C CA . TYR A 1 341 ? 16.874 -10.265 -43.677 1.00 65.75 341 TYR A CA 1
ATOM 2810 C C . TYR A 1 341 ? 16.391 -8.954 -44.315 1.00 65.75 341 TYR A C 1
ATOM 2812 O O . TYR A 1 341 ? 16.582 -7.886 -43.729 1.00 65.75 341 TYR A O 1
ATOM 2820 N N . ALA A 1 342 ? 15.707 -9.016 -45.460 1.00 64.56 342 ALA A N 1
ATOM 2821 C CA . ALA A 1 342 ? 15.124 -7.837 -46.101 1.00 64.56 342 ALA A CA 1
ATOM 2822 C C . ALA A 1 342 ? 13.986 -7.213 -45.260 1.00 64.56 342 ALA A C 1
ATOM 2824 O O . ALA A 1 342 ? 13.979 -6.001 -45.020 1.00 64.56 342 ALA A O 1
ATOM 2825 N N . GLU A 1 343 ? 13.064 -8.019 -44.726 1.00 63.84 343 GLU A N 1
ATOM 2826 C CA . GLU A 1 343 ? 11.995 -7.542 -43.832 1.00 63.84 343 GLU A CA 1
ATOM 2827 C C . GLU A 1 343 ? 12.540 -6.943 -42.526 1.00 63.84 343 GLU A C 1
ATOM 2829 O O . GLU A 1 343 ? 12.060 -5.909 -42.044 1.00 63.84 343 GLU A O 1
ATOM 2834 N N . HIS A 1 344 ? 13.591 -7.542 -41.964 1.00 69.38 344 HIS A N 1
ATOM 2835 C CA . HIS A 1 344 ? 14.207 -7.028 -40.747 1.00 69.38 344 HIS A CA 1
ATOM 2836 C C . HIS A 1 344 ? 14.907 -5.677 -40.981 1.00 69.38 344 HIS A C 1
ATOM 2838 O O . HIS A 1 344 ? 14.786 -4.763 -40.160 1.00 69.38 344 HIS A O 1
ATOM 2844 N N . LEU A 1 345 ? 15.558 -5.501 -42.136 1.00 64.19 345 LEU A N 1
ATOM 2845 C CA . LEU A 1 345 ? 16.191 -4.238 -42.531 1.00 64.19 345 LEU A CA 1
ATOM 2846 C C . LEU A 1 345 ? 15.174 -3.121 -42.827 1.00 64.19 345 LEU A C 1
ATOM 2848 O O . LEU A 1 345 ? 15.375 -1.976 -42.413 1.00 64.19 345 LEU A O 1
ATOM 2852 N N . THR A 1 346 ? 14.052 -3.435 -43.479 1.00 63.78 346 THR A N 1
ATOM 2853 C CA . THR A 1 346 ? 12.978 -2.450 -43.731 1.00 63.78 346 THR A CA 1
ATOM 2854 C C . THR A 1 346 ? 12.281 -1.994 -42.445 1.00 63.78 346 THR A C 1
ATOM 2856 O O . THR A 1 346 ? 12.009 -0.802 -42.275 1.00 63.78 346 THR A O 1
ATOM 2859 N N . SER A 1 347 ? 12.078 -2.901 -41.486 1.00 61.31 347 SER A N 1
ATOM 2860 C CA . SER A 1 347 ? 11.508 -2.578 -40.169 1.00 61.31 347 SER A CA 1
ATOM 2861 C C . SER A 1 347 ? 12.409 -1.641 -39.356 1.00 61.31 347 SER A C 1
ATOM 2863 O O . SER A 1 347 ? 11.920 -0.771 -38.633 1.00 61.31 347 SER A O 1
ATOM 2865 N N . PHE A 1 348 ? 13.730 -1.768 -39.510 1.00 58.22 348 PHE A N 1
ATOM 2866 C CA . PHE A 1 348 ? 14.708 -0.925 -38.822 1.00 58.22 348 PHE A CA 1
ATOM 2867 C C . PHE A 1 348 ? 14.777 0.502 -39.393 1.00 58.22 348 PHE A C 1
ATOM 2869 O O . PHE A 1 348 ? 14.968 1.465 -38.645 1.00 58.22 348 PHE A O 1
ATOM 2876 N N . ASN A 1 349 ? 14.568 0.660 -40.703 1.00 53.22 349 ASN A N 1
ATOM 2877 C CA . ASN A 1 349 ? 14.583 1.967 -41.368 1.00 53.22 349 ASN A CA 1
ATOM 2878 C C . ASN A 1 349 ? 13.274 2.751 -41.177 1.00 53.22 349 ASN A C 1
ATOM 2880 O O . ASN A 1 349 ? 13.310 3.965 -40.968 1.00 53.22 349 ASN A O 1
ATOM 2884 N N . ASN A 1 350 ? 12.127 2.070 -41.133 1.00 51.69 350 ASN A N 1
ATOM 2885 C CA . ASN A 1 350 ? 10.820 2.719 -40.965 1.00 51.69 350 ASN A CA 1
ATOM 2886 C C . ASN A 1 350 ? 10.570 3.276 -39.546 1.00 51.69 350 ASN A C 1
ATOM 2888 O O . ASN A 1 350 ? 9.664 4.086 -39.349 1.00 51.69 350 ASN A O 1
ATOM 2892 N N . GLY A 1 351 ? 11.393 2.905 -38.558 1.00 47.28 351 GLY A N 1
ATOM 2893 C CA . GLY A 1 351 ? 11.313 3.414 -37.183 1.00 47.28 351 GLY A CA 1
ATOM 2894 C C . GLY A 1 351 ? 11.968 4.783 -36.942 1.00 47.28 351 GLY A C 1
ATOM 2895 O O . GLY A 1 351 ? 11.786 5.351 -35.868 1.00 47.28 351 GLY A O 1
ATOM 2896 N N . ARG A 1 352 ? 12.722 5.338 -37.905 1.00 49.59 352 ARG A N 1
ATOM 2897 C CA . ARG A 1 352 ? 13.467 6.606 -37.726 1.00 49.59 352 ARG A CA 1
ATOM 2898 C C . ARG A 1 352 ? 12.714 7.874 -38.156 1.00 49.59 352 ARG A C 1
ATOM 2900 O O . ARG A 1 352 ? 13.226 8.965 -37.939 1.00 49.59 352 ARG A O 1
ATOM 2907 N N . GLY A 1 353 ? 11.520 7.753 -38.739 1.00 44.75 353 GLY A N 1
ATOM 2908 C CA . GLY A 1 353 ? 10.803 8.873 -39.372 1.00 44.75 353 GLY A CA 1
ATOM 2909 C C . GLY A 1 353 ? 9.576 9.420 -38.635 1.00 44.75 353 GLY A C 1
ATOM 2910 O O . GLY A 1 353 ? 8.845 10.218 -39.212 1.00 44.75 353 GLY A O 1
ATOM 2911 N N . ARG A 1 354 ? 9.293 8.993 -37.399 1.00 47.16 354 ARG A N 1
ATOM 2912 C CA . ARG A 1 354 ? 8.185 9.549 -36.600 1.00 47.16 354 ARG A CA 1
ATOM 2913 C C . ARG A 1 354 ? 8.683 10.004 -35.232 1.00 47.16 354 ARG A C 1
ATOM 2915 O O . ARG A 1 354 ? 8.552 9.278 -34.249 1.00 47.16 354 ARG A O 1
ATOM 2922 N N . ALA A 1 355 ? 9.251 11.203 -35.201 1.00 43.97 355 ALA A N 1
ATOM 2923 C CA . ALA A 1 355 ? 9.401 12.031 -34.010 1.00 43.97 355 ALA A CA 1
ATOM 2924 C C . ALA A 1 355 ? 9.129 13.484 -34.396 1.00 43.97 355 ALA A C 1
ATOM 2926 O O . ALA A 1 355 ? 9.687 13.907 -35.433 1.00 43.97 355 ALA A O 1
#

Mean predicted aligned error: 19.82 Å

Nearest PDB structures (foldseek):
  3kde-assembly1_C  TM=8.226E-01  e=3.162E-04  Drosophila melanogaster

InterPro domains:
  IPR006612 THAP-type zinc finger [PF05485] (6-78)
  IPR006612 THAP-type zinc finger [PS50950] (1-79)
  IPR006612 THAP-type zinc finger [SM00692] (23-84)
  IPR006612 THAP-type zinc finger [SM00980] (4-85)
  IPR038441 THAP-type zinc finger superfamily [G3DSA:6.20.210.20] (4-71)
  IPR052224 THAP domain-containing protein [PTHR46927] (1-201)

pLDDT: mean 77.6, std 19.93, range [32.19, 97.81]

Secondary structure (DSSP, 8-state):
----BBSSTT---BTTT-TT--EEEPPSSHHHHHHHHHHHTSPPPTT-EEEGGGS-GGGB-TT-TTS-PBPTT-----------------S---------------------------SSTTHHHHHHHHHTSSS-HHHHHHHHHHHHH-HHHHHHHHHHHHHHHHHHHHHHHHHHHHHHHHHHHHHHHHHHHHHHHH-HHHHHHHHHHHHHHHHHHHHHHHHHHHHHHHHHHH-HHHHHHHHHHHHHHHHH-HHHHHHHHHHHHHHHHHHHHHHHHHHHHHH---S-S-----HHHHHHHHHHHHHHHHHT--TT-HHHHHHHHHHHHHT--HHHHHHHHHHHHHHHHHTTS--